Protein AF-A0ABD2IBE2-F1 (afdb_monomer_lite)

Structure (mmCIF, N/CA/C/O backbone):
data_AF-A0ABD2IBE2-F1
#
_entry.id   AF-A0ABD2IBE2-F1
#
loop_
_atom_site.group_PDB
_atom_site.id
_atom_site.type_symbol
_atom_site.label_atom_id
_atom_site.label_alt_id
_atom_site.label_comp_id
_atom_site.label_asym_id
_atom_site.label_entity_id
_atom_site.label_seq_id
_atom_site.pdbx_PDB_ins_code
_atom_site.Cartn_x
_atom_site.Cartn_y
_atom_site.Cartn_z
_atom_site.occupancy
_atom_site.B_iso_or_equiv
_atom_site.auth_seq_id
_atom_site.auth_comp_id
_atom_site.auth_asym_id
_atom_site.auth_atom_id
_atom_site.pdbx_PDB_model_num
ATOM 1 N N . MET A 1 1 ? -4.404 -13.505 -17.327 1.00 29.12 1 MET A N 1
ATOM 2 C CA . MET A 1 1 ? -3.679 -14.630 -17.974 1.00 29.12 1 MET A CA 1
ATOM 3 C C . MET A 1 1 ? -2.330 -14.881 -17.303 1.00 29.12 1 MET A C 1
ATOM 5 O O . MET A 1 1 ? -2.008 -16.035 -17.076 1.00 29.12 1 MET A O 1
ATOM 9 N N . ILE A 1 2 ? -1.602 -13.828 -16.904 1.00 26.55 2 ILE A N 1
ATOM 10 C CA . ILE A 1 2 ? -0.361 -13.913 -16.108 1.00 26.55 2 ILE A CA 1
ATOM 11 C C . ILE A 1 2 ? -0.651 -14.375 -14.669 1.00 26.55 2 ILE A C 1
ATOM 13 O O . ILE A 1 2 ? -0.068 -15.357 -14.238 1.00 26.55 2 ILE A O 1
ATOM 17 N N . SER A 1 3 ? -1.658 -13.806 -13.992 1.00 28.42 3 SER A N 1
ATOM 18 C CA . SER A 1 3 ? -2.123 -14.290 -12.674 1.00 28.42 3 SER A CA 1
ATOM 19 C C . SER A 1 3 ? -2.595 -15.763 -12.660 1.00 28.42 3 SER A C 1
ATOM 21 O O . SER A 1 3 ? -2.318 -16.475 -11.702 1.00 28.42 3 SER A O 1
ATOM 23 N N . LYS A 1 4 ? -3.219 -16.263 -13.743 1.00 32.09 4 LYS A N 1
ATOM 24 C CA . LYS A 1 4 ? -3.576 -17.695 -13.879 1.00 32.09 4 LYS A CA 1
ATOM 25 C C . LYS A 1 4 ? -2.348 -18.584 -14.112 1.00 32.09 4 LYS A C 1
ATOM 27 O O . LYS A 1 4 ? -2.236 -19.616 -13.467 1.00 32.09 4 LYS A O 1
ATOM 32 N N . LYS A 1 5 ? -1.406 -18.147 -14.961 1.00 30.06 5 LYS A N 1
ATOM 33 C CA . LYS A 1 5 ? -0.120 -18.840 -15.155 1.00 30.06 5 LYS A CA 1
ATOM 34 C C . LYS A 1 5 ? 0.734 -18.860 -13.884 1.00 30.06 5 LYS A C 1
ATOM 36 O O . LYS A 1 5 ? 1.439 -19.830 -13.663 1.00 30.06 5 LYS A O 1
ATOM 41 N N . TRP A 1 6 ? 0.650 -17.829 -13.043 1.00 30.38 6 TRP A N 1
ATOM 42 C CA . TRP A 1 6 ? 1.305 -17.789 -11.733 1.00 30.38 6 TRP A CA 1
ATOM 43 C C . TRP A 1 6 ? 0.697 -18.797 -10.750 1.00 30.38 6 TRP A C 1
ATOM 45 O O . TRP A 1 6 ? 1.442 -19.482 -10.060 1.00 30.38 6 TRP A O 1
ATOM 55 N N . SER A 1 7 ? -0.632 -18.952 -10.719 1.00 32.06 7 SER A N 1
ATOM 56 C CA . SER A 1 7 ? -1.276 -19.993 -9.903 1.00 32.06 7 SER A CA 1
ATOM 57 C C . SER A 1 7 ? -0.909 -21.412 -10.356 1.00 32.06 7 SER A C 1
ATOM 59 O O . SER A 1 7 ? -0.647 -22.256 -9.510 1.00 32.06 7 SER A O 1
ATOM 61 N N . GLU A 1 8 ? -0.814 -21.658 -11.666 1.00 30.45 8 GLU A N 1
ATOM 62 C CA . GLU A 1 8 ? -0.417 -22.965 -12.221 1.00 30.45 8 GLU A CA 1
ATOM 63 C C . GLU A 1 8 ? 1.084 -23.267 -12.031 1.00 30.45 8 GLU A C 1
ATOM 65 O O . GLU A 1 8 ? 1.459 -24.419 -11.824 1.00 30.45 8 GLU A O 1
ATOM 70 N N . LYS A 1 9 ? 1.958 -22.248 -12.051 1.00 30.12 9 LYS A N 1
ATOM 71 C CA . LYS A 1 9 ? 3.412 -22.419 -11.857 1.00 30.12 9 LYS A CA 1
ATOM 72 C C . LYS A 1 9 ? 3.768 -22.750 -10.399 1.00 30.12 9 LYS A C 1
ATOM 74 O O . LYS A 1 9 ? 4.584 -23.642 -10.172 1.00 30.12 9 LYS A O 1
ATOM 79 N N . VAL A 1 10 ? 3.073 -22.136 -9.431 1.00 32.53 10 VAL A N 1
ATOM 80 C CA . VAL A 1 10 ? 3.183 -22.469 -7.994 1.00 32.53 10 VAL A CA 1
ATOM 81 C C . VAL A 1 10 ? 2.773 -23.926 -7.725 1.00 32.53 10 VAL A C 1
ATOM 83 O O . VAL A 1 10 ? 3.437 -24.613 -6.957 1.00 32.53 10 VAL A O 1
ATOM 86 N N . GLU A 1 11 ? 1.751 -24.446 -8.418 1.00 34.31 11 GLU A N 1
ATOM 87 C CA . GLU A 1 11 ? 1.337 -25.856 -8.299 1.00 34.31 11 GLU A CA 1
ATOM 88 C C . GLU A 1 11 ? 2.388 -26.854 -8.827 1.00 34.31 11 GLU A C 1
ATOM 90 O O . GLU A 1 11 ? 2.456 -27.991 -8.346 1.00 34.31 11 GLU A O 1
ATOM 95 N N . THR A 1 12 ? 3.210 -26.455 -9.805 1.00 31.12 12 THR A N 1
ATOM 96 C CA . THR A 1 12 ? 4.264 -27.310 -10.383 1.00 31.12 12 THR A CA 1
ATOM 97 C C . THR A 1 12 ? 5.599 -27.246 -9.640 1.00 31.12 12 THR A C 1
ATOM 99 O O . THR A 1 12 ? 6.308 -28.253 -9.599 1.00 31.12 12 THR A O 1
ATOM 102 N N . GLU A 1 13 ? 5.935 -26.110 -9.023 1.00 33.12 13 GLU A N 1
ATOM 103 C CA . GLU A 1 13 ? 7.172 -25.939 -8.241 1.00 33.12 13 GLU A CA 1
ATOM 104 C C . GLU A 1 13 ? 7.066 -26.590 -6.847 1.00 33.12 13 GLU A C 1
ATOM 106 O O . GLU A 1 13 ? 8.024 -27.229 -6.405 1.00 33.12 13 GLU A O 1
ATOM 111 N N . ASP A 1 14 ? 5.872 -26.608 -6.232 1.00 32.84 14 ASP A N 1
ATOM 112 C CA . ASP A 1 14 ? 5.613 -27.294 -4.948 1.00 32.84 14 ASP A CA 1
ATOM 113 C C . ASP A 1 14 ? 5.817 -28.826 -5.006 1.00 32.84 14 ASP A C 1
ATOM 115 O O . ASP A 1 14 ? 5.960 -29.476 -3.968 1.00 32.84 14 ASP A O 1
ATOM 119 N N . ARG A 1 15 ? 5.852 -29.434 -6.204 1.00 32.00 15 ARG A N 1
ATOM 120 C CA . ARG A 1 15 ? 6.125 -30.877 -6.369 1.00 32.00 15 ARG A CA 1
ATOM 121 C C . ARG A 1 15 ? 7.595 -31.221 -6.607 1.00 32.00 15 ARG A C 1
ATOM 123 O O . ARG A 1 15 ? 7.952 -32.379 -6.403 1.00 32.00 15 ARG A O 1
ATOM 130 N N . ASN A 1 16 ? 8.435 -30.267 -7.017 1.00 29.06 16 ASN A N 1
ATOM 131 C CA . ASN A 1 16 ? 9.790 -30.558 -7.505 1.00 29.06 16 ASN A CA 1
ATOM 132 C C . ASN A 1 16 ? 10.933 -29.943 -6.676 1.00 29.06 16 ASN A C 1
ATOM 134 O O . ASN A 1 16 ? 12.074 -30.372 -6.841 1.00 29.06 16 ASN A O 1
ATOM 138 N N . GLU A 1 17 ? 10.675 -29.028 -5.738 1.00 31.94 17 GLU A N 1
ATOM 139 C CA . GLU A 1 17 ? 11.729 -28.423 -4.905 1.00 31.94 17 GLU A CA 1
ATOM 140 C C . GLU A 1 17 ? 11.756 -28.960 -3.461 1.00 31.94 17 GLU A C 1
ATOM 142 O O . GLU A 1 17 ? 11.566 -28.238 -2.488 1.00 31.94 17 GLU A O 1
ATOM 147 N N . ILE A 1 18 ? 12.064 -30.254 -3.301 1.00 30.72 18 ILE A N 1
ATOM 148 C CA . ILE A 1 18 ? 12.585 -30.800 -2.026 1.00 30.72 18 ILE A CA 1
ATOM 149 C C . ILE A 1 18 ? 14.128 -30.807 -2.000 1.00 30.72 18 ILE A C 1
ATOM 151 O O . ILE A 1 18 ? 14.741 -31.037 -0.960 1.00 30.72 18 ILE A O 1
ATOM 155 N N . THR A 1 19 ? 14.807 -30.454 -3.093 1.00 31.28 19 THR A N 1
ATOM 156 C CA . THR A 1 19 ? 16.277 -30.485 -3.143 1.00 31.28 19 THR A CA 1
ATOM 157 C C . THR A 1 19 ? 16.866 -29.371 -4.002 1.00 31.28 19 THR A C 1
ATOM 159 O O . THR A 1 19 ? 17.292 -29.631 -5.120 1.00 31.28 19 THR A O 1
ATOM 162 N N . GLN A 1 20 ? 16.961 -28.150 -3.464 1.00 25.62 20 GLN A N 1
ATOM 163 C CA . GLN A 1 20 ? 18.112 -27.258 -3.691 1.00 25.62 20 GLN A CA 1
ATOM 164 C C . GLN A 1 20 ? 18.073 -26.053 -2.741 1.00 25.62 20 GLN A C 1
ATOM 166 O O . GLN A 1 20 ? 17.256 -25.147 -2.851 1.00 25.62 20 GLN A O 1
ATOM 171 N N . GLY A 1 21 ? 18.971 -26.074 -1.755 1.00 26.72 21 GLY A N 1
ATOM 172 C CA . GLY A 1 21 ? 19.135 -25.011 -0.772 1.00 26.72 21 GLY A CA 1
ATOM 173 C C . GLY A 1 21 ? 20.106 -23.905 -1.200 1.00 26.72 21 GLY A C 1
ATOM 174 O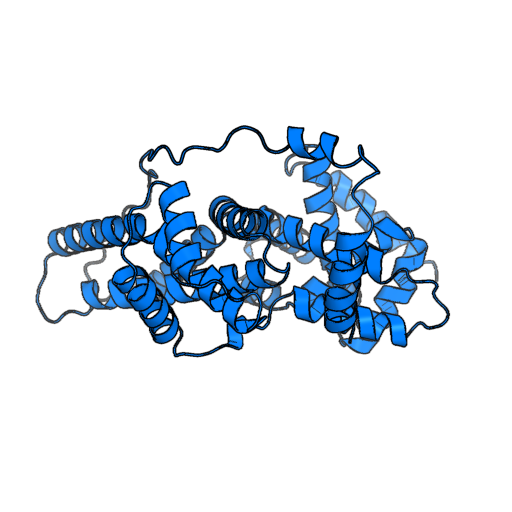 O . GLY A 1 21 ? 20.901 -24.060 -2.123 1.00 26.72 21 GLY A O 1
ATOM 175 N N . ASN A 1 22 ? 20.094 -22.843 -0.386 1.00 28.27 22 ASN A N 1
ATOM 176 C CA . ASN A 1 22 ? 21.162 -21.848 -0.181 1.00 28.27 22 ASN A CA 1
ATOM 177 C C . ASN A 1 22 ? 21.252 -20.612 -1.105 1.00 28.27 22 ASN A C 1
ATOM 179 O O . ASN A 1 22 ? 22.354 -20.209 -1.462 1.00 28.27 22 ASN A O 1
ATOM 183 N N . ARG A 1 23 ? 20.142 -19.901 -1.365 1.00 25.80 23 ARG A N 1
ATOM 184 C CA . ARG A 1 23 ? 20.205 -18.454 -1.714 1.00 25.80 23 ARG A CA 1
ATOM 185 C C . ARG A 1 23 ? 19.355 -17.505 -0.851 1.00 25.80 23 ARG A C 1
ATOM 187 O O . ARG A 1 23 ? 19.572 -16.304 -0.893 1.00 25.80 23 ARG A O 1
ATOM 194 N N . CYS A 1 24 ? 18.470 -18.013 0.013 1.00 25.61 24 CYS A N 1
ATOM 195 C CA . CYS A 1 24 ? 17.640 -17.182 0.909 1.00 25.61 24 CYS A CA 1
ATOM 196 C C . CYS A 1 24 ? 18.227 -16.926 2.311 1.00 25.61 24 CYS A C 1
ATOM 198 O O . CYS A 1 24 ? 17.549 -16.338 3.153 1.00 25.61 24 CYS A O 1
ATOM 200 N N . LYS A 1 25 ? 19.457 -17.371 2.603 1.00 25.06 25 LYS A N 1
ATOM 201 C CA . LYS A 1 25 ? 20.030 -17.242 3.956 1.00 25.06 25 LYS A CA 1
ATOM 202 C C . LYS A 1 25 ? 20.549 -15.835 4.275 1.00 25.06 25 LYS A C 1
ATOM 204 O O . LYS A 1 25 ? 20.520 -15.457 5.440 1.00 25.06 25 LYS A O 1
ATOM 209 N N . ASP A 1 26 ? 20.879 -15.029 3.269 1.00 25.06 26 ASP A N 1
ATOM 210 C CA . ASP A 1 26 ? 21.445 -13.690 3.497 1.00 25.06 26 ASP A CA 1
ATOM 211 C C . ASP A 1 26 ? 20.382 -12.614 3.795 1.00 25.06 26 ASP A C 1
ATOM 213 O O . ASP A 1 26 ? 20.683 -11.597 4.412 1.00 25.06 26 ASP A O 1
ATOM 217 N N . ILE A 1 27 ? 19.106 -12.859 3.467 1.00 31.48 27 ILE A N 1
ATOM 218 C CA . ILE A 1 27 ? 17.993 -11.939 3.789 1.00 31.48 27 ILE A CA 1
ATOM 219 C C . ILE A 1 27 ? 17.489 -12.144 5.230 1.00 31.48 27 ILE A C 1
ATOM 221 O O . ILE A 1 27 ? 16.971 -11.217 5.852 1.00 31.48 27 ILE A O 1
ATOM 225 N N . PHE A 1 28 ? 17.692 -13.334 5.808 1.00 26.89 28 PHE A N 1
ATOM 226 C CA . PHE A 1 28 ? 17.289 -13.640 7.187 1.00 26.89 28 PHE A CA 1
ATOM 227 C C . PHE A 1 28 ? 18.058 -12.823 8.239 1.00 26.89 28 PHE A C 1
ATOM 229 O O . PHE A 1 28 ? 17.559 -12.649 9.348 1.00 26.89 28 PHE A O 1
ATOM 236 N N . LEU A 1 29 ? 19.231 -12.282 7.890 1.00 29.44 29 LEU A N 1
ATOM 237 C CA . LEU A 1 29 ? 20.042 -11.440 8.775 1.00 29.44 29 LEU A CA 1
ATOM 238 C C . LEU A 1 29 ? 19.624 -9.954 8.768 1.00 29.44 29 LEU A C 1
ATOM 240 O O . LEU A 1 29 ? 20.043 -9.211 9.651 1.00 29.44 29 LEU A O 1
ATOM 244 N N . LEU A 1 30 ? 18.764 -9.520 7.831 1.00 31.16 30 LEU A N 1
ATOM 245 C CA . LEU A 1 30 ? 18.242 -8.142 7.759 1.00 31.16 30 LEU A CA 1
ATOM 246 C C . LEU A 1 30 ? 16.984 -7.913 8.613 1.00 31.16 30 LEU A C 1
ATOM 248 O O . LEU A 1 30 ? 16.632 -6.771 8.907 1.00 31.16 30 LEU A O 1
ATOM 252 N N . PHE A 1 31 ? 16.316 -8.984 9.042 1.00 31.28 31 PHE A N 1
ATOM 253 C CA . PHE A 1 31 ? 15.136 -8.921 9.901 1.00 31.28 31 PHE A CA 1
ATOM 254 C C . PHE A 1 31 ? 15.495 -9.433 11.290 1.00 31.28 31 PHE A C 1
ATOM 256 O O . PHE A 1 31 ? 15.155 -10.552 11.676 1.00 31.28 31 PHE A O 1
ATOM 263 N N . GLY A 1 32 ? 16.216 -8.585 12.027 1.00 25.27 32 GLY A N 1
ATOM 264 C CA . GLY A 1 32 ? 16.442 -8.762 13.455 1.00 25.27 32 GLY A CA 1
ATOM 265 C C . GLY A 1 32 ? 15.138 -9.018 14.219 1.00 25.27 32 GLY A C 1
ATOM 266 O O . GLY A 1 32 ? 14.035 -8.761 13.729 1.00 25.27 32 GLY A O 1
ATOM 267 N N . SER A 1 33 ? 15.300 -9.567 15.421 1.00 27.16 33 SER A N 1
ATOM 268 C CA . SER A 1 33 ? 14.281 -9.863 16.431 1.00 27.16 33 SER A CA 1
ATOM 269 C C . SER A 1 33 ? 13.051 -8.955 16.340 1.00 27.16 33 SER A C 1
ATOM 271 O O . SER A 1 33 ? 13.201 -7.737 16.242 1.00 27.16 33 SER A O 1
ATOM 273 N N . LEU A 1 34 ? 11.845 -9.547 16.414 1.00 29.50 34 LEU A N 1
ATOM 274 C CA . LEU A 1 34 ? 10.586 -8.796 16.507 1.00 29.50 34 LEU A CA 1
ATOM 275 C C . LEU A 1 34 ? 10.772 -7.598 17.453 1.00 29.50 34 LEU A C 1
ATOM 277 O O . LEU A 1 34 ? 11.127 -7.825 18.613 1.00 29.50 34 LEU A O 1
ATOM 281 N N . PRO A 1 35 ? 10.450 -6.360 17.040 1.00 26.38 35 PRO A N 1
ATOM 282 C CA . PRO A 1 35 ? 10.081 -5.372 18.024 1.00 26.38 35 PRO A CA 1
ATOM 283 C C . PRO A 1 35 ? 8.808 -5.920 18.663 1.00 26.38 35 PRO A C 1
ATOM 285 O O . PRO A 1 35 ? 7.752 -6.001 18.028 1.00 26.38 35 PRO A O 1
ATOM 288 N N . SER A 1 36 ? 8.904 -6.336 19.920 1.00 26.56 36 SER A N 1
ATOM 289 C CA . SER A 1 36 ? 7.755 -6.230 20.802 1.00 26.56 36 SER A CA 1
ATOM 290 C C . SER A 1 36 ? 7.209 -4.815 20.620 1.00 26.56 36 SER A C 1
ATOM 292 O O . SER A 1 36 ? 7.976 -3.858 20.735 1.00 26.56 36 SER A O 1
ATOM 294 N N . MET A 1 37 ? 5.912 -4.652 20.348 1.00 29.55 37 MET A N 1
ATOM 295 C CA . MET A 1 37 ? 5.257 -3.400 20.724 1.00 29.55 37 MET A CA 1
ATOM 296 C C . MET A 1 37 ? 5.296 -3.341 22.255 1.00 29.55 37 MET A C 1
ATOM 298 O O . MET A 1 37 ? 4.317 -3.649 22.928 1.00 29.55 37 MET A O 1
ATOM 302 N N . THR A 1 38 ? 6.457 -3.008 22.820 1.00 25.72 38 THR A N 1
ATOM 303 C CA . THR A 1 38 ? 6.517 -2.343 24.108 1.00 25.72 38 THR A CA 1
ATOM 304 C C . THR A 1 38 ? 5.763 -1.050 23.892 1.00 25.72 38 THR A C 1
ATOM 306 O O . THR A 1 38 ? 6.166 -0.188 23.112 1.00 25.72 38 THR A O 1
ATOM 309 N N . THR A 1 39 ? 4.587 -1.002 24.500 1.00 33.12 39 THR A N 1
ATOM 310 C CA . THR A 1 39 ? 3.738 0.168 24.630 1.00 33.12 39 THR A CA 1
ATOM 311 C C . THR A 1 39 ? 4.487 1.212 25.450 1.00 33.12 39 THR A C 1
ATOM 313 O O . THR A 1 39 ? 4.201 1.399 26.629 1.00 33.12 39 THR A O 1
ATOM 316 N N . GLU A 1 40 ? 5.486 1.860 24.862 1.00 23.30 40 GLU A N 1
ATOM 317 C CA . GLU A 1 40 ? 5.812 3.206 25.302 1.00 23.30 40 GLU A CA 1
ATOM 318 C C . GLU A 1 40 ? 4.665 4.106 24.837 1.00 23.30 40 GLU A C 1
ATOM 320 O O . GLU A 1 40 ? 4.205 3.958 23.696 1.00 23.30 40 GLU A O 1
ATOM 325 N N . PRO A 1 41 ? 4.136 4.977 25.713 1.00 27.33 41 PRO A N 1
ATOM 326 C CA . PRO A 1 41 ? 3.155 5.954 25.291 1.00 27.33 41 PRO A CA 1
ATOM 327 C C . PRO A 1 41 ? 3.786 6.743 24.146 1.00 27.33 41 PRO A C 1
ATOM 329 O O . PRO A 1 41 ? 4.859 7.327 24.291 1.00 27.33 41 PRO A O 1
ATOM 332 N N . LEU A 1 42 ? 3.139 6.701 22.982 1.00 30.80 42 LEU A N 1
ATOM 333 C CA . LEU A 1 42 ? 3.386 7.664 21.923 1.00 30.80 42 LEU A CA 1
ATOM 334 C C . LEU A 1 42 ? 3.172 9.036 22.564 1.00 30.80 42 LEU A C 1
ATOM 336 O O . LEU A 1 42 ? 2.030 9.429 22.780 1.00 30.80 42 LEU A O 1
ATOM 340 N N . ASN A 1 43 ? 4.260 9.717 22.932 1.00 25.00 43 ASN A N 1
ATOM 341 C CA . ASN A 1 43 ? 4.222 11.112 23.352 1.00 25.00 43 ASN A CA 1
ATOM 342 C C . ASN A 1 43 ? 3.832 11.941 22.125 1.00 25.00 43 ASN A C 1
ATOM 344 O O . ASN A 1 43 ? 4.674 12.483 21.410 1.00 25.00 43 ASN A O 1
ATOM 348 N N . LEU A 1 44 ? 2.528 11.975 21.868 1.00 31.39 44 LEU A N 1
ATOM 349 C CA . LEU A 1 44 ? 1.849 13.014 21.122 1.00 31.39 44 LEU A CA 1
ATOM 350 C C . LEU A 1 44 ? 2.080 14.306 21.898 1.00 31.39 44 LEU A C 1
ATOM 352 O O . LEU A 1 44 ? 1.345 14.605 22.829 1.00 31.39 44 LEU A O 1
ATOM 356 N N . ASN A 1 45 ? 3.100 15.079 21.535 1.00 29.30 45 ASN A N 1
ATOM 357 C CA . ASN A 1 45 ? 3.123 16.488 21.917 1.00 29.30 45 ASN A CA 1
ATOM 358 C C . ASN A 1 45 ? 2.324 17.281 20.876 1.00 29.30 45 ASN A C 1
ATOM 360 O O . ASN A 1 45 ? 2.859 18.120 20.155 1.00 29.30 45 ASN A O 1
ATOM 364 N N . ILE A 1 46 ? 1.057 16.903 20.724 1.00 40.47 46 ILE A N 1
ATOM 365 C CA . ILE A 1 46 ? 0.054 17.639 19.961 1.00 40.47 46 ILE A CA 1
ATOM 366 C C . ILE A 1 46 ? -1.142 17.735 20.897 1.00 40.47 46 ILE A C 1
ATOM 368 O O . ILE A 1 46 ? -2.125 17.006 20.761 1.00 40.47 46 ILE A O 1
ATOM 372 N N . ASP A 1 47 ? -1.008 18.598 21.902 1.00 34.59 47 ASP A N 1
ATOM 373 C CA . ASP A 1 47 ? -2.166 19.054 22.653 1.00 34.59 47 ASP A CA 1
ATOM 374 C C . ASP A 1 47 ? -3.134 19.670 21.635 1.00 34.59 47 ASP A C 1
ATOM 376 O O . ASP A 1 47 ? -2.730 20.535 20.846 1.00 34.59 47 ASP A O 1
ATOM 380 N N . PRO A 1 48 ? -4.392 19.210 21.569 1.00 39.94 48 PRO A N 1
ATOM 381 C CA . PRO A 1 48 ? -5.360 19.864 20.715 1.00 39.94 48 PRO A CA 1
ATOM 382 C C . PRO A 1 48 ? -5.481 21.314 21.195 1.00 39.94 48 PRO A C 1
ATOM 384 O O . PRO A 1 48 ? -5.639 21.587 22.382 1.00 39.94 48 PRO A O 1
ATOM 387 N N . TYR A 1 49 ? -5.331 22.266 20.280 1.00 40.00 49 TYR A N 1
ATOM 388 C CA . TYR A 1 49 ? -5.370 23.679 20.633 1.00 40.00 49 TYR A CA 1
ATOM 389 C C . TYR A 1 49 ? -6.834 24.099 20.832 1.00 40.00 49 TYR A C 1
ATOM 391 O O . TYR A 1 49 ? -7.545 24.386 19.869 1.00 40.00 49 TYR A O 1
ATOM 399 N N . PHE A 1 50 ? -7.305 24.068 22.081 1.00 43.44 50 PHE A N 1
ATOM 400 C CA . PHE A 1 50 ? -8.705 24.316 22.464 1.00 43.44 50 PHE A CA 1
ATOM 401 C C . PHE A 1 50 ? -9.042 25.793 22.746 1.00 43.44 50 PHE A C 1
ATOM 403 O O . PHE A 1 50 ? -10.149 26.098 23.182 1.00 43.44 50 PHE A O 1
ATOM 410 N N . ASP A 1 51 ? -8.118 26.727 22.510 1.00 41.25 51 ASP A N 1
ATOM 411 C CA . ASP A 1 51 ? -8.236 28.124 22.970 1.00 41.25 51 ASP A CA 1
ATOM 412 C C . ASP A 1 51 ? -9.091 29.039 22.061 1.00 41.25 51 ASP A C 1
ATOM 414 O O . ASP A 1 51 ? -8.980 30.263 22.097 1.00 41.25 51 ASP A O 1
ATOM 418 N N . VAL A 1 52 ? -9.957 28.475 21.213 1.00 40.56 52 VAL A N 1
ATOM 419 C CA . VAL A 1 52 ? -10.810 29.262 20.306 1.00 40.56 52 VAL A CA 1
ATOM 420 C C . VAL A 1 52 ? -12.220 29.358 20.890 1.00 40.56 52 VAL A C 1
ATOM 422 O O . VAL A 1 52 ? -12.976 28.390 20.904 1.00 40.56 52 VAL A O 1
ATOM 425 N N . GLN A 1 53 ? -12.564 30.545 21.403 1.00 38.50 53 GLN A N 1
ATOM 426 C CA . GLN A 1 53 ? -13.839 30.841 22.081 1.00 38.50 53 GLN A CA 1
ATOM 427 C C . GLN A 1 53 ? -15.063 30.888 21.154 1.00 38.50 53 GLN A C 1
ATOM 429 O O . GLN A 1 53 ? -16.200 30.925 21.633 1.00 38.50 53 GLN A O 1
ATOM 434 N N . ASP A 1 54 ? -14.858 30.833 19.844 1.00 36.78 54 ASP A N 1
ATOM 435 C CA . ASP A 1 54 ? -15.945 30.723 18.887 1.00 36.78 54 ASP A CA 1
ATOM 436 C C . ASP A 1 54 ? -16.268 29.240 18.730 1.00 36.78 54 ASP A C 1
ATOM 438 O O . ASP A 1 54 ? -15.455 28.469 18.234 1.00 36.78 54 ASP A O 1
ATOM 442 N N . GLY A 1 55 ? -17.445 28.817 19.197 1.00 38.62 55 GLY A N 1
ATOM 443 C CA . GLY A 1 55 ? -17.911 27.423 19.236 1.00 38.62 55 GLY A CA 1
ATOM 444 C C . GLY A 1 55 ? -18.069 26.710 17.881 1.00 38.62 55 GLY A C 1
ATOM 445 O O . GLY A 1 55 ? -18.930 25.841 17.749 1.00 38.62 55 GLY A O 1
ATOM 446 N N . GLN A 1 56 ? -17.264 27.060 16.883 1.00 36.09 56 GLN A N 1
ATOM 447 C CA . GLN A 1 56 ? -17.021 26.325 15.656 1.00 36.09 56 GLN A CA 1
ATOM 448 C C . GLN A 1 56 ? -15.509 26.147 15.488 1.00 36.09 56 GLN A C 1
ATOM 450 O O . GLN A 1 56 ? -14.789 27.093 15.178 1.00 36.09 56 GLN A O 1
ATOM 455 N N . LEU A 1 57 ? -15.027 24.911 15.647 1.00 40.25 57 LEU A N 1
ATOM 456 C CA . LEU A 1 57 ? -13.720 24.551 15.109 1.00 40.25 57 LEU A CA 1
ATOM 457 C C . LEU A 1 57 ? -13.808 24.662 13.579 1.00 40.25 57 LEU A C 1
ATOM 459 O O . LEU A 1 57 ? -14.687 24.051 12.968 1.00 40.25 57 LEU A O 1
ATOM 463 N N . HIS A 1 58 ? -12.927 25.464 12.980 1.00 44.34 58 HIS A N 1
ATOM 464 C CA . HIS A 1 58 ? -12.849 25.667 11.533 1.00 44.34 58 HIS A CA 1
ATOM 465 C C . HIS A 1 58 ? -12.737 24.304 10.822 1.00 44.34 58 HIS A C 1
ATOM 467 O O . HIS A 1 58 ? -11.992 23.440 11.286 1.00 44.34 58 HIS A O 1
ATOM 473 N N . GLY A 1 59 ? -13.456 24.088 9.711 1.00 41.91 59 GLY A N 1
ATOM 474 C CA . GLY A 1 59 ? -13.425 22.817 8.958 1.00 41.91 59 GLY A CA 1
ATOM 475 C C . GLY A 1 59 ? -12.009 22.366 8.567 1.00 41.91 59 GLY A C 1
ATOM 476 O O . GLY A 1 59 ? -11.742 21.170 8.435 1.00 41.91 59 GLY A O 1
ATOM 477 N N . ASP A 1 60 ? -11.084 23.321 8.503 1.00 46.62 60 ASP A N 1
ATOM 478 C CA . ASP A 1 60 ? -9.663 23.104 8.247 1.00 46.62 60 ASP A CA 1
ATOM 479 C C . ASP A 1 60 ? -8.972 22.293 9.350 1.00 46.62 60 ASP A C 1
ATOM 481 O O . ASP A 1 60 ? -8.106 21.492 9.037 1.00 46.62 60 ASP A O 1
ATOM 485 N N . LEU A 1 61 ? -9.406 22.366 10.615 1.00 44.69 61 LEU A N 1
ATOM 486 C CA . LEU A 1 61 ? -8.806 21.581 11.706 1.00 44.69 61 LEU A CA 1
ATOM 487 C C . LEU A 1 61 ? -9.127 20.086 11.602 1.00 44.69 61 LEU A C 1
ATOM 489 O O . LEU A 1 61 ? -8.291 19.255 11.949 1.00 44.69 61 LEU A O 1
ATOM 493 N N . VAL A 1 62 ? -10.316 19.727 11.106 1.00 41.56 62 VAL A N 1
ATOM 494 C CA . VAL A 1 62 ? -10.696 18.325 10.851 1.00 41.56 62 VAL A CA 1
ATOM 495 C C . VAL A 1 62 ? -9.958 17.796 9.631 1.00 41.56 62 VAL A C 1
ATOM 497 O O . VAL A 1 62 ? -9.448 16.677 9.664 1.00 41.56 62 VAL A O 1
ATOM 500 N N . SER A 1 63 ? -9.863 18.611 8.579 1.00 48.41 63 SER A N 1
ATOM 501 C CA . SER A 1 63 ? -9.057 18.301 7.400 1.00 48.41 63 SER A CA 1
ATOM 502 C C . SER A 1 63 ? -7.593 18.077 7.788 1.00 48.41 63 SER A C 1
ATOM 504 O O . SER A 1 63 ? -7.037 17.021 7.491 1.00 48.41 63 SER A O 1
ATOM 506 N N . ASP A 1 64 ? -7.002 18.994 8.555 1.00 46.97 64 ASP A N 1
ATOM 507 C CA . ASP A 1 64 ? -5.624 18.920 9.032 1.00 46.97 64 ASP A CA 1
ATOM 508 C C . ASP A 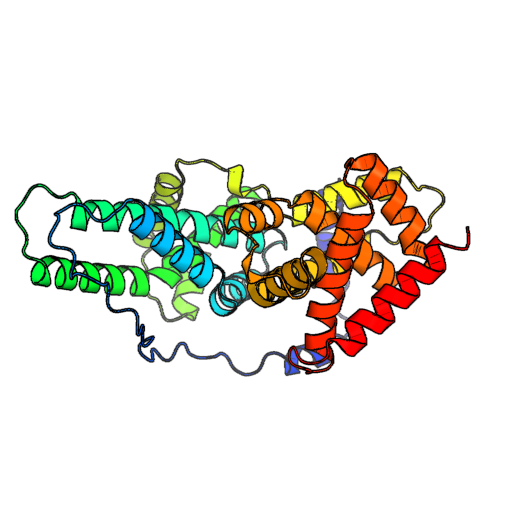1 64 ? -5.403 17.694 9.919 1.00 46.97 64 ASP A C 1
ATOM 510 O O . ASP A 1 64 ? -4.442 16.953 9.708 1.00 46.97 64 ASP A O 1
ATOM 514 N N . TRP A 1 65 ? -6.327 17.379 10.828 1.00 49.56 65 TRP A N 1
ATOM 515 C CA . TRP A 1 65 ? -6.252 16.166 11.647 1.00 49.56 65 TRP A CA 1
ATOM 516 C C . TRP A 1 65 ? -6.380 14.874 10.843 1.00 49.56 65 TRP A C 1
ATOM 518 O O . TRP A 1 65 ? -5.588 13.951 11.036 1.00 49.56 65 TRP A O 1
ATOM 528 N N . LEU A 1 66 ? -7.338 14.781 9.918 1.00 47.50 66 LEU A N 1
ATOM 529 C CA . LEU A 1 66 ? -7.468 13.628 9.021 1.00 47.50 66 LEU A CA 1
ATOM 530 C C . LEU A 1 66 ? -6.208 13.445 8.186 1.00 47.50 66 LEU A C 1
ATOM 532 O O . LEU A 1 66 ? -5.783 12.322 7.925 1.00 47.50 66 LEU A O 1
ATOM 536 N N . SER A 1 67 ? -5.582 14.550 7.810 1.00 49.56 67 SER A N 1
ATOM 537 C CA . SER A 1 67 ? -4.345 14.569 7.058 1.00 49.56 67 SER A CA 1
ATOM 538 C C . SER A 1 67 ? -3.136 14.096 7.886 1.00 49.56 67 SER A C 1
ATOM 540 O O . SER A 1 67 ? -2.270 13.394 7.353 1.00 49.56 67 SER A O 1
ATOM 542 N N . VAL A 1 68 ? -3.083 14.429 9.181 1.00 52.16 68 VAL A N 1
ATOM 543 C CA . VAL A 1 68 ? -2.085 13.925 10.140 1.00 52.16 68 VAL A CA 1
ATOM 544 C C . VAL A 1 68 ? -2.307 12.437 10.376 1.00 52.16 68 VAL A C 1
ATOM 546 O O . VAL A 1 68 ? -1.376 11.655 10.241 1.00 52.16 68 VAL A O 1
ATOM 549 N N . LEU A 1 69 ? -3.549 12.012 10.597 1.00 49.66 69 LEU A N 1
ATOM 550 C CA . LEU A 1 69 ? -3.898 10.603 10.770 1.00 49.66 69 LEU A CA 1
ATOM 551 C C . LEU A 1 69 ? -3.628 9.774 9.510 1.00 49.66 69 LEU A C 1
ATOM 553 O O . LEU A 1 69 ? -3.197 8.630 9.612 1.00 49.66 69 LEU A O 1
ATOM 557 N N . LEU A 1 70 ? -3.862 10.315 8.313 1.00 52.09 70 LEU A N 1
ATOM 558 C CA . LEU A 1 70 ? -3.486 9.671 7.050 1.00 52.09 70 LEU A CA 1
ATOM 559 C C . LEU A 1 70 ? -1.974 9.488 6.953 1.00 52.09 70 LEU A C 1
ATOM 561 O O . LEU A 1 70 ? -1.526 8.408 6.580 1.00 52.09 70 LEU A O 1
ATOM 565 N N . SER A 1 71 ? -1.207 10.520 7.305 1.00 53.25 71 SER A N 1
ATOM 566 C CA . SER A 1 71 ? 0.255 10.463 7.374 1.00 53.25 71 SER A CA 1
ATOM 567 C C . SER A 1 71 ? 0.725 9.410 8.387 1.00 53.25 71 SER A C 1
ATOM 569 O O . SER A 1 71 ? 1.506 8.522 8.056 1.00 53.25 71 SER A O 1
ATOM 571 N N . GLU A 1 72 ? 0.161 9.402 9.594 1.00 54.12 72 GLU A N 1
ATOM 572 C CA . GLU A 1 72 ? 0.511 8.446 10.648 1.00 54.12 72 GLU A CA 1
ATOM 573 C C . GLU A 1 72 ? 0.090 7.006 10.326 1.00 54.12 72 GLU A C 1
ATOM 575 O O . GLU A 1 72 ? 0.830 6.062 10.603 1.00 54.12 72 GLU A O 1
ATOM 580 N N . ASN A 1 73 ? -1.062 6.797 9.690 1.00 53.97 73 ASN A N 1
ATOM 581 C CA . ASN A 1 73 ? -1.469 5.467 9.228 1.00 53.97 73 ASN A CA 1
ATOM 582 C C . ASN A 1 73 ? -0.622 4.995 8.035 1.00 53.97 73 ASN A C 1
ATOM 584 O O . ASN A 1 73 ? -0.418 3.794 7.857 1.00 53.97 73 ASN A O 1
ATOM 588 N N . ARG A 1 74 ? -0.065 5.926 7.257 1.00 59.09 74 ARG A N 1
ATOM 589 C CA . ARG A 1 74 ? 0.933 5.658 6.212 1.00 59.09 74 ARG A CA 1
ATOM 590 C C . ARG A 1 74 ? 2.367 5.618 6.743 1.00 59.09 74 ARG A C 1
ATOM 592 O O . ARG A 1 74 ? 3.278 5.351 5.963 1.00 59.09 74 ARG A O 1
ATOM 599 N N . ASN A 1 75 ? 2.569 5.793 8.052 1.00 71.69 75 ASN A N 1
ATOM 600 C CA . ASN A 1 75 ? 3.878 5.678 8.679 1.00 71.69 75 ASN A CA 1
ATOM 601 C C . ASN A 1 75 ? 4.483 4.309 8.355 1.00 71.69 75 ASN A C 1
ATOM 603 O O . ASN A 1 75 ? 3.813 3.269 8.413 1.00 71.69 75 ASN A O 1
ATOM 607 N N . ARG A 1 76 ? 5.789 4.312 8.086 1.00 77.38 76 ARG A N 1
ATOM 608 C CA . ARG A 1 76 ? 6.619 3.125 7.873 1.00 77.38 76 ARG A CA 1
ATOM 609 C C . ARG A 1 76 ? 6.288 1.973 8.825 1.00 77.38 76 ARG A C 1
ATOM 611 O O . ARG A 1 76 ? 6.244 0.831 8.377 1.00 77.38 76 ARG A O 1
ATOM 618 N N . LYS A 1 77 ? 6.026 2.246 10.110 1.00 81.75 77 LYS A N 1
ATOM 619 C CA . LYS A 1 77 ? 5.679 1.207 11.102 1.00 81.75 77 LYS A CA 1
ATOM 620 C C . LYS A 1 77 ? 4.378 0.468 10.757 1.00 81.75 77 LYS A C 1
ATOM 622 O O . LYS A 1 77 ? 4.345 -0.759 10.830 1.00 81.75 77 LYS A O 1
ATOM 627 N N . THR A 1 78 ? 3.334 1.184 10.343 1.00 86.25 78 THR A N 1
ATOM 628 C CA . THR A 1 78 ? 2.031 0.605 9.976 1.00 86.25 78 THR A CA 1
ATOM 629 C C . THR A 1 78 ? 2.128 -0.191 8.678 1.00 86.25 78 THR A C 1
ATOM 631 O O . THR A 1 78 ? 1.667 -1.335 8.620 1.00 86.25 78 THR A O 1
ATOM 634 N N . VAL A 1 79 ? 2.799 0.364 7.662 1.00 90.81 79 VAL A N 1
ATOM 635 C CA . VAL A 1 79 ? 3.048 -0.338 6.391 1.00 90.81 79 VAL A CA 1
ATOM 636 C C . VAL A 1 79 ? 3.841 -1.620 6.632 1.00 90.81 79 VAL A C 1
ATOM 638 O O . VAL A 1 79 ? 3.424 -2.699 6.207 1.00 90.81 79 VAL A O 1
ATOM 641 N N . GLN A 1 80 ? 4.943 -1.527 7.381 1.00 89.19 80 GLN A N 1
ATOM 642 C CA . GLN A 1 80 ? 5.778 -2.673 7.730 1.00 89.19 80 GLN A CA 1
ATOM 643 C C . GLN A 1 80 ? 4.980 -3.738 8.485 1.00 89.19 80 GLN A C 1
ATOM 645 O O . GLN A 1 80 ? 5.125 -4.926 8.194 1.00 89.19 80 GLN A O 1
ATOM 650 N N . TYR A 1 81 ? 4.119 -3.337 9.421 1.00 89.12 81 TYR A N 1
ATOM 651 C CA . TYR A 1 81 ? 3.279 -4.260 10.176 1.00 89.12 81 TYR A CA 1
ATOM 652 C C . TYR A 1 81 ? 2.304 -5.027 9.267 1.00 89.12 81 TYR A C 1
ATOM 654 O O . TYR A 1 81 ? 2.286 -6.261 9.294 1.00 89.12 81 TYR A O 1
ATOM 662 N N . ILE A 1 82 ? 1.566 -4.329 8.396 1.00 93.44 82 ILE A N 1
ATOM 663 C CA . ILE A 1 82 ? 0.641 -4.949 7.428 1.00 93.44 82 ILE A CA 1
ATOM 664 C C . ILE A 1 82 ? 1.386 -5.900 6.489 1.00 93.44 82 ILE A C 1
ATOM 666 O O . ILE A 1 82 ? 0.962 -7.045 6.299 1.00 93.44 82 ILE A O 1
ATOM 670 N N . PHE A 1 83 ? 2.510 -5.452 5.927 1.00 93.12 83 PHE A N 1
ATOM 671 C CA . PHE A 1 83 ? 3.291 -6.233 4.966 1.00 93.12 83 PHE A CA 1
ATOM 672 C C . PHE A 1 83 ? 3.876 -7.482 5.628 1.00 93.12 83 PHE A C 1
ATOM 674 O O . PHE A 1 83 ? 3.811 -8.569 5.056 1.00 93.12 83 PHE A O 1
ATOM 681 N N . THR A 1 84 ? 4.355 -7.362 6.869 1.00 88.88 84 THR A N 1
ATOM 682 C CA . THR A 1 84 ? 4.880 -8.491 7.651 1.00 88.88 84 THR A CA 1
ATOM 683 C C . THR A 1 84 ? 3.805 -9.539 7.923 1.00 88.88 84 THR A C 1
ATOM 685 O O . THR A 1 84 ? 4.069 -10.735 7.790 1.00 88.88 84 THR A O 1
ATOM 688 N N . ILE A 1 85 ? 2.582 -9.127 8.276 1.00 90.00 85 ILE A N 1
ATOM 689 C CA . ILE A 1 85 ? 1.474 -10.071 8.481 1.00 90.00 85 ILE A CA 1
ATOM 690 C C . ILE A 1 85 ? 1.129 -10.777 7.167 1.00 90.00 85 ILE A C 1
ATOM 692 O O . ILE A 1 85 ? 1.014 -12.003 7.153 1.00 90.00 85 ILE A O 1
ATOM 696 N N . CYS A 1 86 ? 1.014 -10.037 6.060 1.00 92.00 86 CYS A N 1
ATOM 697 C CA . CYS A 1 86 ? 0.719 -10.623 4.749 1.00 92.00 86 CYS A CA 1
ATOM 698 C C . CYS A 1 86 ? 1.790 -11.637 4.322 1.00 92.00 86 CYS A C 1
ATOM 700 O O . CYS A 1 86 ? 1.449 -12.730 3.866 1.00 92.00 86 CYS A O 1
ATOM 702 N N . LEU A 1 87 ? 3.067 -11.314 4.550 1.00 89.56 87 LEU A N 1
ATOM 703 C CA . LEU A 1 87 ? 4.196 -12.204 4.288 1.00 89.56 87 LEU A CA 1
ATOM 704 C C . LEU A 1 87 ? 4.124 -13.478 5.142 1.00 89.56 87 LEU A C 1
ATOM 706 O O . LEU A 1 87 ? 4.222 -14.584 4.614 1.00 89.56 87 LEU A O 1
ATOM 710 N N . ARG A 1 88 ? 3.897 -13.349 6.456 1.00 86.38 88 ARG A N 1
ATOM 711 C CA . ARG A 1 88 ? 3.797 -14.502 7.373 1.00 86.38 88 ARG A CA 1
ATOM 712 C C . ARG A 1 88 ? 2.613 -15.409 7.064 1.00 86.38 88 ARG A C 1
ATOM 714 O O . ARG A 1 88 ? 2.712 -16.622 7.224 1.00 86.38 88 ARG A O 1
ATOM 721 N N . LEU A 1 89 ? 1.507 -14.832 6.607 1.00 87.12 89 LEU A N 1
ATOM 722 C CA . LEU A 1 89 ? 0.324 -15.576 6.180 1.00 87.12 89 LEU A CA 1
ATOM 723 C C . LEU A 1 89 ? 0.449 -16.145 4.757 1.00 87.12 89 LEU A C 1
ATOM 725 O O . LEU A 1 89 ? -0.453 -16.875 4.339 1.00 87.12 89 LEU A O 1
ATOM 729 N N . ARG A 1 90 ? 1.561 -15.860 4.057 1.00 88.44 90 ARG A N 1
ATOM 730 C CA . ARG A 1 90 ? 1.850 -16.266 2.672 1.00 88.44 90 ARG A CA 1
ATOM 731 C C . ARG A 1 90 ? 0.734 -15.858 1.707 1.00 88.44 90 ARG A C 1
ATOM 733 O O . ARG A 1 90 ? 0.255 -16.663 0.913 1.00 88.44 90 ARG A O 1
ATOM 740 N N . LEU A 1 91 ? 0.272 -14.617 1.835 1.00 89.56 91 LEU A N 1
ATOM 741 C CA . LEU A 1 91 ? -0.774 -14.073 0.971 1.00 89.56 91 LEU A CA 1
ATOM 742 C C . LEU A 1 91 ? -0.184 -13.590 -0.363 1.00 89.56 91 LEU A C 1
ATOM 744 O O . LEU A 1 91 ? 0.989 -13.210 -0.404 1.00 89.56 91 LEU A O 1
ATOM 748 N N . PRO A 1 92 ? -0.988 -13.555 -1.441 1.00 89.56 92 PRO A N 1
ATOM 749 C CA . PRO A 1 92 ? -0.577 -12.950 -2.705 1.00 89.56 92 PRO A CA 1
ATOM 750 C C . PRO A 1 92 ? -0.106 -11.493 -2.542 1.00 89.56 92 PRO A C 1
ATOM 752 O O . PRO A 1 92 ? -0.572 -10.766 -1.662 1.00 89.56 92 PRO A O 1
ATOM 755 N N . GLN A 1 93 ? 0.823 -11.060 -3.404 1.00 87.38 93 GLN A N 1
ATOM 756 C CA . GLN A 1 93 ? 1.529 -9.773 -3.271 1.00 87.38 93 GLN A CA 1
ATOM 757 C C . GLN A 1 93 ? 0.616 -8.544 -3.363 1.00 87.38 93 GLN A C 1
ATOM 759 O O . GLN A 1 93 ? 0.944 -7.490 -2.836 1.00 87.38 93 GLN A O 1
ATOM 764 N N . ASP A 1 94 ? -0.535 -8.666 -4.010 1.00 88.62 94 ASP A N 1
ATOM 765 C CA . ASP A 1 94 ? -1.530 -7.600 -4.135 1.00 88.62 94 ASP A CA 1
ATOM 766 C C . ASP A 1 94 ? -2.302 -7.330 -2.831 1.00 88.62 94 ASP A C 1
ATOM 768 O O . ASP A 1 94 ? -2.653 -6.182 -2.546 1.00 88.62 94 ASP A O 1
ATOM 772 N N . VAL A 1 95 ? -2.514 -8.360 -2.004 1.00 91.94 95 VAL A N 1
ATOM 773 C CA . VAL A 1 95 ? -3.320 -8.293 -0.778 1.00 91.94 95 VAL A CA 1
ATOM 774 C C . VAL A 1 95 ? -2.786 -7.236 0.182 1.00 91.94 95 VAL A C 1
ATOM 776 O O . VAL A 1 95 ? -3.579 -6.515 0.782 1.00 91.94 95 VAL A O 1
ATOM 779 N N . LYS A 1 96 ? -1.462 -7.095 0.308 1.00 92.31 96 LYS A N 1
ATOM 780 C CA . LYS A 1 96 ? -0.846 -6.141 1.246 1.00 92.31 96 LYS A CA 1
ATOM 781 C C . LYS A 1 96 ? -1.129 -4.678 0.883 1.00 92.31 96 LYS A C 1
ATOM 783 O O . LYS A 1 96 ? -1.392 -3.882 1.781 1.00 92.31 96 LYS A O 1
ATOM 788 N N . TYR A 1 97 ? -1.161 -4.331 -0.408 1.00 92.56 97 TYR A N 1
ATOM 789 C CA . TYR A 1 97 ? -1.481 -2.968 -0.855 1.00 92.56 97 TYR A CA 1
ATOM 790 C C . TYR A 1 97 ? -2.974 -2.665 -0.698 1.00 92.56 97 TYR A C 1
ATOM 792 O O . TYR A 1 97 ? -3.343 -1.585 -0.241 1.00 92.56 97 TYR A O 1
ATOM 800 N N . ILE A 1 98 ? -3.841 -3.636 -1.012 1.00 92.44 98 ILE A N 1
ATOM 801 C CA . ILE A 1 98 ? -5.293 -3.488 -0.831 1.00 92.44 98 ILE A CA 1
ATOM 802 C C . ILE A 1 98 ? -5.618 -3.345 0.657 1.00 92.44 98 ILE A C 1
ATOM 804 O O . ILE A 1 98 ? -6.371 -2.454 1.043 1.00 92.44 98 ILE A O 1
ATOM 808 N N . ALA A 1 99 ? -5.023 -4.185 1.507 1.00 93.75 99 ALA A N 1
ATOM 809 C CA . ALA A 1 99 ? -5.212 -4.134 2.952 1.00 93.75 99 ALA A CA 1
ATOM 810 C C . ALA A 1 99 ? -4.758 -2.796 3.545 1.00 93.75 99 ALA A C 1
ATOM 812 O O . ALA A 1 99 ? -5.446 -2.263 4.413 1.00 93.75 99 ALA A O 1
ATOM 813 N N . LEU A 1 100 ? -3.643 -2.238 3.058 1.00 92.25 100 LEU A N 1
ATOM 814 C CA . LEU A 1 100 ? -3.169 -0.914 3.457 1.00 92.25 100 LEU A CA 1
ATOM 815 C C . LEU A 1 100 ? -4.170 0.185 3.080 1.00 92.25 100 LEU A C 1
ATOM 817 O O . LEU A 1 100 ? -4.529 0.998 3.930 1.00 92.25 100 LEU A O 1
ATOM 821 N N . ASN A 1 101 ? -4.677 0.180 1.846 1.00 90.00 101 ASN A N 1
ATOM 822 C CA . ASN A 1 101 ? -5.685 1.149 1.407 1.00 90.00 101 ASN A CA 1
ATOM 823 C C . ASN A 1 101 ? -6.995 1.016 2.199 1.00 90.00 101 ASN A C 1
ATOM 825 O O . ASN A 1 101 ? -7.564 2.022 2.619 1.00 90.00 101 ASN A O 1
ATOM 829 N N . LEU A 1 102 ? -7.455 -0.214 2.451 1.00 92.69 102 LEU A N 1
ATOM 830 C CA . LEU A 1 102 ? -8.629 -0.476 3.289 1.00 92.69 102 LEU A CA 1
ATOM 831 C C . LEU A 1 102 ? -8.433 0.037 4.714 1.00 92.69 102 LEU A C 1
ATOM 833 O O . LEU A 1 102 ? -9.330 0.679 5.253 1.00 92.69 102 LEU A O 1
ATOM 837 N N . PHE A 1 103 ? -7.269 -0.228 5.308 1.00 92.44 103 PHE A N 1
ATOM 838 C CA . PHE A 1 103 ? -6.952 0.213 6.659 1.00 92.44 103 PHE A CA 1
ATOM 839 C C . PHE A 1 103 ? -6.942 1.740 6.756 1.00 92.44 103 PHE A C 1
ATOM 841 O O . PHE A 1 103 ? -7.610 2.286 7.628 1.00 92.44 103 PHE A O 1
ATOM 848 N N . ASN A 1 104 ? -6.270 2.424 5.827 1.00 88.75 104 ASN A N 1
ATOM 849 C CA . ASN A 1 104 ? -6.222 3.887 5.794 1.00 88.75 104 ASN A CA 1
ATOM 850 C C . ASN A 1 104 ? -7.624 4.493 5.646 1.00 88.75 104 ASN A C 1
ATOM 852 O O . ASN A 1 104 ? -8.018 5.329 6.456 1.00 88.75 104 ASN A O 1
ATOM 856 N N . ASN A 1 105 ? -8.408 4.021 4.672 1.00 88.44 105 ASN A N 1
ATOM 857 C CA . ASN A 1 105 ? -9.763 4.524 4.434 1.00 88.44 105 ASN A CA 1
ATOM 858 C C . ASN A 1 105 ? -10.679 4.281 5.639 1.00 88.44 105 ASN A C 1
ATOM 860 O O . ASN A 1 105 ? -11.429 5.170 6.043 1.00 88.44 105 ASN A O 1
ATOM 864 N N . PHE A 1 106 ? -10.597 3.088 6.234 1.00 90.94 106 PHE A N 1
ATOM 865 C CA . PHE A 1 106 ? -11.339 2.757 7.442 1.00 90.94 106 PHE A CA 1
ATOM 866 C C . PHE A 1 106 ? -10.957 3.674 8.603 1.00 90.94 106 PHE A C 1
ATOM 868 O O . PHE A 1 106 ? -11.847 4.192 9.270 1.00 90.94 106 PHE A O 1
ATOM 875 N N . MET A 1 107 ? -9.661 3.866 8.861 1.00 88.69 107 MET A N 1
ATOM 876 C CA . MET A 1 107 ? -9.198 4.681 9.983 1.00 88.69 107 MET A CA 1
ATOM 877 C C . MET A 1 107 ? -9.660 6.130 9.839 1.00 88.69 107 MET A C 1
ATOM 879 O O . MET A 1 107 ? -10.161 6.690 10.809 1.00 88.69 107 MET A O 1
ATOM 883 N N . CYS A 1 108 ? -9.599 6.705 8.637 1.00 85.62 108 CYS A N 1
ATOM 884 C CA . CYS A 1 108 ? -10.119 8.049 8.381 1.00 85.62 108 CYS A CA 1
ATOM 885 C C . CYS A 1 108 ? -11.617 8.146 8.657 1.00 85.62 108 CYS A C 1
ATOM 887 O O . CYS A 1 108 ? -12.019 8.920 9.521 1.00 85.62 108 CYS A O 1
ATOM 889 N N . ALA A 1 109 ? -12.426 7.304 8.009 1.00 87.31 109 ALA A N 1
ATOM 890 C CA . ALA A 1 109 ? -13.878 7.325 8.183 1.00 87.31 109 ALA A CA 1
ATOM 891 C C . ALA A 1 109 ? -14.291 7.038 9.638 1.00 87.31 109 ALA A C 1
ATOM 893 O O . ALA A 1 109 ? -15.238 7.622 10.170 1.00 87.31 109 ALA A O 1
ATOM 894 N N . HIS A 1 110 ? -13.574 6.134 10.312 1.00 88.12 110 HIS A N 1
ATOM 895 C CA . HIS A 1 110 ? -13.868 5.774 11.691 1.00 88.12 110 HIS A CA 1
ATOM 896 C C . HIS A 1 110 ? -13.555 6.915 12.656 1.00 88.12 110 HIS A C 1
ATOM 898 O O . HIS A 1 110 ? -14.388 7.213 13.514 1.00 88.12 110 HIS A O 1
ATOM 904 N N . ILE A 1 111 ? -12.387 7.549 12.523 1.00 85.75 111 ILE A N 1
ATOM 905 C CA . ILE A 1 111 ? -11.998 8.666 13.383 1.00 85.75 111 ILE A CA 1
ATOM 906 C C . ILE A 1 111 ? -12.862 9.897 13.106 1.00 85.75 111 ILE A C 1
ATOM 908 O O . ILE A 1 111 ? -13.321 10.518 14.060 1.00 85.75 111 ILE A O 1
ATOM 912 N N . GLU A 1 112 ? -13.169 10.198 11.845 1.00 84.19 112 GLU A N 1
ATOM 913 C CA . GLU A 1 112 ? -14.081 11.285 11.473 1.00 84.19 112 GLU A CA 1
ATOM 914 C C . GLU A 1 112 ? -15.453 11.117 12.141 1.00 84.19 112 GLU A C 1
ATOM 916 O O . GLU A 1 112 ? -15.965 12.030 12.791 1.00 84.19 112 GLU A O 1
A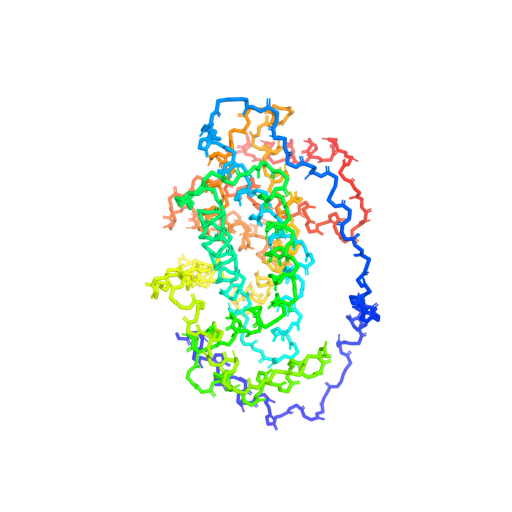TOM 921 N N . SER A 1 113 ? -16.018 9.907 12.077 1.00 86.38 113 SER A N 1
ATOM 922 C CA . SER A 1 113 ? -17.285 9.581 12.736 1.00 86.38 113 SER A CA 1
ATOM 923 C C . SER A 1 113 ? -17.208 9.719 14.262 1.00 86.38 113 SER A C 1
ATOM 925 O O . SER A 1 113 ? -18.131 10.245 14.891 1.00 86.38 113 SER A O 1
ATOM 927 N N . LEU A 1 114 ? -16.109 9.270 14.877 1.00 85.31 114 LEU A N 1
ATOM 928 C CA . LEU A 1 114 ? -15.886 9.400 16.319 1.00 85.31 114 LEU A CA 1
ATOM 929 C C . LEU A 1 114 ? -15.754 10.863 16.747 1.00 85.31 114 LEU A C 1
ATOM 931 O O . LEU A 1 114 ? -16.358 11.262 17.743 1.00 85.31 114 LEU A O 1
ATOM 935 N N . TYR A 1 115 ? -15.023 11.659 15.975 1.00 81.00 115 TYR A N 1
ATOM 936 C CA . TYR A 1 115 ? -14.849 13.087 16.199 1.00 81.00 115 TYR A CA 1
ATOM 937 C C . TYR A 1 115 ? -16.184 13.830 16.101 1.00 81.00 115 TYR A C 1
ATOM 939 O O . TYR A 1 115 ? -16.562 14.547 17.030 1.00 81.00 115 TYR A O 1
ATOM 947 N N . ALA A 1 116 ? -16.960 13.575 15.044 1.00 82.75 116 ALA A N 1
ATOM 948 C CA . ALA A 1 116 ? -18.306 14.116 14.884 1.00 82.75 116 ALA A CA 1
ATOM 949 C C . ALA A 1 116 ? -19.201 13.778 16.090 1.00 82.75 116 ALA A C 1
ATOM 951 O O . ALA A 1 116 ? -19.930 14.633 16.586 1.00 82.75 116 ALA A O 1
ATOM 952 N N . MET A 1 117 ? -19.106 12.562 16.637 1.00 81.81 117 MET A N 1
ATOM 953 C CA . MET A 1 117 ? -19.858 12.180 17.838 1.00 81.81 117 MET A CA 1
ATOM 954 C C . MET A 1 117 ? -19.424 12.913 19.115 1.00 81.81 117 MET A C 1
ATOM 956 O O . MET A 1 117 ? -20.242 13.039 20.030 1.00 81.81 117 MET A O 1
ATOM 960 N N . VAL A 1 118 ? -18.171 13.355 19.226 1.00 79.88 118 VAL A N 1
ATOM 961 C CA . VAL A 1 118 ? -17.686 14.129 20.382 1.00 79.88 118 VAL A CA 1
ATOM 962 C C . VAL A 1 118 ? -18.053 15.603 20.241 1.00 79.88 118 VAL A C 1
ATOM 964 O O . VAL A 1 118 ? -18.530 16.194 21.209 1.00 79.88 118 VAL A O 1
ATOM 967 N N . MET A 1 119 ? -17.881 16.170 19.045 1.00 72.19 119 MET A N 1
ATOM 968 C CA . MET A 1 119 ? -18.032 17.607 18.802 1.00 72.19 119 MET A CA 1
ATOM 969 C C . MET A 1 119 ? -19.459 18.039 18.461 1.00 72.19 119 MET A C 1
ATOM 971 O O . MET A 1 119 ? -19.887 19.104 18.892 1.00 72.19 119 MET A O 1
ATOM 975 N N . LEU A 1 120 ? -20.215 17.222 17.723 1.00 70.25 120 LEU A N 1
ATOM 976 C CA . LEU A 1 120 ? -21.550 17.577 17.217 1.00 70.25 120 LEU A CA 1
ATOM 977 C C . LEU A 1 120 ? -22.691 17.015 18.076 1.00 70.25 120 LEU A C 1
ATOM 979 O O . LEU A 1 120 ? -23.864 17.141 17.718 1.00 70.25 120 LEU A O 1
ATOM 983 N N . LYS A 1 121 ? -22.387 16.367 19.209 1.00 66.94 121 LYS A N 1
ATOM 984 C CA . LYS A 1 121 ? -23.427 15.816 20.085 1.00 66.94 121 LYS A CA 1
ATOM 985 C C . LYS A 1 121 ? -24.248 16.948 20.724 1.00 66.94 121 LYS A C 1
ATOM 987 O O . LYS A 1 121 ? -23.664 17.823 21.361 1.00 66.94 121 LYS A O 1
ATOM 992 N N . PRO A 1 122 ? -25.592 16.905 20.649 1.00 49.81 122 PRO A N 1
ATOM 993 C CA . PRO A 1 122 ? -26.449 17.906 21.272 1.00 49.81 122 PRO A CA 1
ATOM 994 C C . PRO A 1 122 ? -26.400 17.760 22.797 1.00 49.81 122 PRO A C 1
ATOM 996 O O . PRO A 1 122 ? -27.040 16.898 23.395 1.00 49.81 122 PRO A O 1
ATOM 999 N N . GLY A 1 123 ? -25.580 18.593 23.425 1.00 62.88 123 GLY A N 1
ATOM 1000 C CA . GLY A 1 123 ? -25.430 18.714 24.868 1.00 62.88 123 GLY A CA 1
ATOM 1001 C C . GLY A 1 123 ? -24.237 19.612 25.166 1.00 62.88 123 GLY A C 1
ATOM 1002 O O . GLY A 1 123 ? -23.159 19.386 24.626 1.00 62.88 123 GLY A O 1
ATOM 1003 N N . LYS A 1 124 ? -24.416 20.641 26.004 1.00 60.81 124 LYS A N 1
ATOM 1004 C CA . LYS A 1 124 ? -23.325 21.537 26.425 1.00 60.81 124 LYS A CA 1
ATOM 1005 C C . LYS A 1 124 ? -22.322 20.760 27.288 1.00 60.81 124 LYS A C 1
ATOM 1007 O O . LYS A 1 124 ? -22.403 20.788 28.513 1.00 60.81 124 LYS A O 1
ATOM 1012 N N . LYS A 1 125 ? -21.407 20.025 26.659 1.00 67.75 125 LYS A N 1
ATOM 1013 C CA . LYS A 1 125 ? -20.218 19.482 27.320 1.00 67.75 125 LYS A CA 1
ATOM 1014 C C . LYS A 1 125 ? -19.171 20.584 27.400 1.00 67.75 125 LYS A C 1
ATOM 1016 O O . LYS A 1 125 ? -18.940 21.286 26.422 1.00 67.75 125 LYS A O 1
ATOM 1021 N N . THR A 1 126 ? -18.553 20.733 28.562 1.00 76.12 126 THR A N 1
ATOM 1022 C CA . THR A 1 126 ? -17.391 21.609 28.733 1.00 76.12 126 THR A CA 1
ATOM 1023 C C . THR A 1 126 ? -16.181 21.027 27.990 1.00 76.12 126 THR A C 1
ATOM 1025 O O . THR A 1 126 ? -16.112 19.812 27.788 1.00 76.12 126 THR A O 1
ATOM 1028 N N . GLU A 1 127 ? -15.226 21.871 27.592 1.00 70.88 127 GLU A N 1
ATOM 1029 C CA . GLU A 1 127 ? -13.943 21.452 26.988 1.00 70.88 127 GLU A CA 1
ATOM 1030 C C . GLU A 1 127 ? -13.262 20.269 27.706 1.00 70.88 127 GLU A C 1
ATOM 1032 O O . GLU A 1 127 ? -13.098 19.215 27.087 1.00 70.88 127 GLU A O 1
ATOM 1037 N N . PRO A 1 128 ? -13.012 20.317 29.030 1.00 76.31 128 PRO A N 1
ATOM 1038 C CA . PRO A 1 128 ? -12.349 19.214 29.735 1.00 76.31 128 PRO A CA 1
ATOM 1039 C C . PRO A 1 128 ? -13.146 17.901 29.717 1.00 76.31 128 PRO A C 1
ATOM 1041 O O . PRO A 1 128 ? -12.595 16.817 29.914 1.00 76.31 128 PRO A O 1
ATOM 1044 N N . GLN A 1 129 ? -14.462 17.959 29.498 1.00 78.19 129 GLN A N 1
ATOM 1045 C CA . GLN A 1 129 ? -15.279 16.758 29.339 1.00 78.19 129 GLN A CA 1
ATOM 1046 C C . GLN A 1 129 ? -15.097 16.143 27.944 1.00 78.19 129 GLN A C 1
ATOM 1048 O O . GLN A 1 129 ? -15.100 14.917 27.819 1.00 78.19 129 GLN A O 1
ATOM 1053 N N . ARG A 1 130 ? -14.931 16.975 26.907 1.00 76.19 130 ARG A N 1
ATOM 1054 C CA . ARG A 1 130 ? -14.668 16.537 25.528 1.00 76.19 130 ARG A CA 1
ATOM 1055 C C . ARG A 1 130 ? -13.282 15.915 25.398 1.00 76.19 130 ARG A C 1
ATOM 1057 O O . ARG A 1 130 ? -13.185 14.829 24.836 1.00 76.19 130 ARG A O 1
ATOM 1064 N N . GLU A 1 131 ? -12.264 16.517 26.004 1.00 75.06 131 GLU A N 1
ATOM 1065 C CA . GLU A 1 131 ? -10.908 15.955 26.094 1.00 75.06 131 GLU A CA 1
ATOM 1066 C C . GLU A 1 131 ? -10.899 14.560 26.728 1.00 75.06 131 GLU A C 1
ATOM 1068 O O . GLU A 1 131 ? -10.375 13.606 26.158 1.00 75.06 131 GLU A O 1
ATOM 1073 N N . ARG A 1 132 ? -11.554 14.398 27.885 1.00 80.00 132 ARG A N 1
ATOM 1074 C CA . ARG A 1 132 ? -11.640 13.095 28.568 1.00 80.00 132 ARG A CA 1
ATOM 1075 C C . ARG A 1 132 ? -12.370 12.042 27.744 1.00 80.00 132 ARG A C 1
ATOM 1077 O O . ARG A 1 132 ? -12.042 10.858 27.829 1.00 80.00 132 ARG A O 1
ATOM 1084 N N . ASP A 1 133 ? -13.403 12.439 27.010 1.00 80.62 133 ASP A N 1
ATOM 1085 C CA . ASP A 1 133 ? -14.129 11.528 26.127 1.00 80.62 133 ASP A CA 1
ATOM 1086 C C . ASP A 1 133 ? -13.277 11.148 24.908 1.00 80.62 133 ASP A C 1
ATOM 1088 O O . ASP A 1 133 ? -13.274 9.980 24.513 1.00 80.62 133 ASP A O 1
ATOM 1092 N N . TRP A 1 134 ? -12.513 12.097 24.363 1.00 80.12 134 TRP A N 1
ATOM 1093 C CA . TRP A 1 134 ? -11.567 11.858 23.278 1.00 80.12 134 TRP A CA 1
ATOM 1094 C C . TRP A 1 134 ? -10.449 10.901 23.690 1.00 80.12 134 TRP A C 1
ATOM 1096 O O . TRP A 1 134 ? -10.217 9.915 22.997 1.00 80.12 134 TRP A O 1
ATOM 1106 N N . GLU A 1 135 ? -9.845 11.097 24.860 1.00 78.31 135 GLU A N 1
ATOM 1107 C CA . GLU A 1 135 ? -8.787 10.220 25.375 1.00 78.31 135 GLU A CA 1
ATOM 1108 C C . GLU A 1 135 ? -9.275 8.770 25.541 1.00 78.31 135 GLU A C 1
ATOM 1110 O O . GLU A 1 135 ? -8.612 7.801 25.152 1.00 78.31 135 GLU A O 1
ATOM 1115 N N . LYS A 1 136 ? -10.507 8.592 26.037 1.00 80.69 136 LYS A N 1
ATOM 1116 C CA . LYS A 1 136 ? -11.143 7.266 26.125 1.00 80.69 136 LYS A CA 1
ATOM 1117 C C . LYS A 1 136 ? -11.358 6.637 24.751 1.00 80.69 136 LYS A C 1
ATOM 1119 O O . LYS A 1 136 ? -11.173 5.424 24.595 1.00 80.69 136 LYS A O 1
ATOM 1124 N N . ILE A 1 137 ? -11.782 7.430 23.767 1.00 81.38 137 ILE A N 1
ATOM 1125 C CA . ILE A 1 137 ? -11.962 6.974 22.386 1.00 81.38 137 ILE A CA 1
ATOM 1126 C C . ILE A 1 137 ? -10.615 6.563 21.799 1.00 81.38 137 ILE A C 1
ATOM 1128 O O . ILE A 1 137 ? -10.505 5.445 21.297 1.00 81.38 137 ILE A O 1
ATOM 1132 N N . PHE A 1 138 ? -9.596 7.409 21.922 1.00 76.50 138 PHE A N 1
ATOM 1133 C CA . PHE A 1 138 ? -8.251 7.151 21.427 1.00 76.50 138 PHE A CA 1
ATOM 1134 C C . PHE A 1 138 ? -7.681 5.859 22.018 1.00 76.50 138 PHE A C 1
ATOM 1136 O O . PHE A 1 138 ? -7.318 4.944 21.278 1.00 76.50 138 PHE A O 1
ATOM 1143 N N . THR A 1 139 ? -7.737 5.703 23.343 1.00 77.12 139 THR A N 1
ATOM 1144 C CA . THR A 1 139 ? -7.337 4.465 24.031 1.00 77.12 139 THR A CA 1
ATOM 1145 C C . THR A 1 139 ? -8.089 3.241 23.490 1.00 77.12 139 THR A C 1
ATOM 1147 O O . THR A 1 139 ? -7.511 2.168 23.292 1.00 77.12 139 THR A O 1
ATOM 1150 N N . THR A 1 140 ? -9.389 3.379 23.221 1.00 83.62 140 THR A N 1
ATOM 1151 C CA . THR A 1 140 ? -10.216 2.288 22.685 1.00 83.62 140 THR A CA 1
ATOM 1152 C C . THR A 1 140 ? -9.826 1.920 21.255 1.00 83.62 140 THR A C 1
ATOM 1154 O O . THR A 1 140 ? -9.725 0.731 20.942 1.00 83.62 140 THR A O 1
ATOM 1157 N N . VAL A 1 141 ? -9.597 2.912 20.393 1.00 84.06 141 VAL A N 1
ATOM 1158 C CA . VAL A 1 141 ? -9.170 2.707 19.004 1.00 84.06 141 VAL A CA 1
ATOM 1159 C C . VAL A 1 141 ? -7.796 2.045 18.972 1.00 84.06 141 VAL A C 1
ATOM 1161 O O . VAL A 1 141 ? -7.650 1.005 18.329 1.00 84.06 141 VAL A O 1
ATOM 1164 N N . SER A 1 142 ? -6.835 2.561 19.740 1.00 80.50 142 SER A N 1
ATOM 1165 C CA . SER A 1 142 ? -5.468 2.036 19.838 1.00 80.50 142 SER A CA 1
ATOM 1166 C C . SER A 1 142 ? -5.438 0.554 20.220 1.00 80.50 142 SER A C 1
ATOM 1168 O O . SER A 1 142 ? -4.747 -0.245 19.587 1.00 80.50 142 SER A O 1
ATOM 1170 N N . ARG A 1 143 ? -6.275 0.127 21.176 1.00 81.81 143 ARG A N 1
ATOM 1171 C CA . ARG A 1 143 ? -6.395 -1.295 21.564 1.00 81.81 143 ARG A CA 1
ATOM 1172 C C . ARG A 1 143 ? -6.981 -2.188 20.466 1.00 81.81 143 ARG A C 1
ATOM 1174 O O . ARG A 1 143 ? -6.779 -3.401 20.494 1.00 81.81 143 ARG A O 1
ATOM 1181 N N . GLN A 1 144 ? -7.721 -1.614 19.520 1.00 88.25 144 GLN A N 1
ATOM 1182 C CA . GLN A 1 144 ? -8.387 -2.343 18.441 1.00 88.25 144 GLN A CA 1
ATOM 1183 C C . GLN A 1 144 ? -7.586 -2.365 17.137 1.00 88.25 144 GLN A C 1
ATOM 1185 O O . GLN A 1 144 ? -7.955 -3.136 16.252 1.00 88.25 144 GLN A O 1
ATOM 1190 N N . VAL A 1 145 ? -6.501 -1.590 17.012 1.00 87.88 145 VAL A N 1
ATOM 1191 C CA . VAL A 1 145 ? -5.719 -1.463 15.768 1.00 87.88 145 VAL A CA 1
ATOM 1192 C C . VAL A 1 145 ? -5.356 -2.827 15.190 1.00 87.88 145 VAL A C 1
ATOM 1194 O O . VAL A 1 145 ? -5.726 -3.102 14.055 1.00 87.88 145 VAL A O 1
ATOM 1197 N N . ALA A 1 146 ? -4.769 -3.731 15.980 1.00 88.44 146 ALA A N 1
ATOM 1198 C CA . ALA A 1 146 ? -4.388 -5.064 15.502 1.00 88.44 146 ALA A CA 1
ATOM 1199 C C . ALA A 1 146 ? -5.577 -5.860 14.924 1.00 88.44 146 ALA A C 1
ATOM 1201 O O . ALA A 1 146 ? -5.469 -6.456 13.851 1.00 88.44 146 ALA A O 1
ATOM 1202 N N . LEU A 1 147 ? -6.742 -5.822 15.587 1.00 94.06 147 LEU A N 1
ATOM 1203 C CA . LEU A 1 147 ? -7.960 -6.460 15.077 1.00 94.06 147 LEU A CA 1
ATOM 1204 C C . LEU A 1 147 ? -8.394 -5.832 13.748 1.00 94.06 147 LEU A C 1
ATOM 1206 O O . LEU A 1 147 ? -8.740 -6.563 12.818 1.00 94.06 147 LEU A O 1
ATOM 1210 N N . ARG A 1 148 ? -8.371 -4.497 13.642 1.00 94.88 148 ARG A N 1
ATOM 1211 C CA . ARG A 1 148 ? -8.744 -3.774 12.416 1.00 94.88 148 ARG A CA 1
ATOM 1212 C C . ARG A 1 148 ? -7.784 -4.074 11.277 1.00 94.88 148 ARG A C 1
ATOM 1214 O O . ARG A 1 148 ? -8.245 -4.372 10.180 1.00 94.88 148 ARG A O 1
ATOM 1221 N N . THR A 1 149 ? -6.483 -4.095 11.545 1.00 93.19 149 THR A N 1
ATOM 1222 C CA . THR A 1 149 ? -5.447 -4.435 10.570 1.00 93.19 149 THR A CA 1
ATOM 1223 C C . THR A 1 149 ? -5.657 -5.837 10.006 1.00 93.19 149 THR A C 1
ATOM 1225 O O . THR A 1 149 ? -5.790 -5.993 8.793 1.00 93.19 149 THR A O 1
ATOM 1228 N N . VAL A 1 150 ? -5.765 -6.862 10.859 1.00 93.88 150 VAL A N 1
ATOM 1229 C CA . VAL A 1 150 ? -5.944 -8.245 10.383 1.00 93.88 150 VAL A CA 1
ATOM 1230 C C . VAL A 1 150 ? -7.304 -8.427 9.696 1.00 93.88 150 VAL A C 1
ATOM 1232 O O . VAL A 1 150 ? -7.399 -9.169 8.722 1.00 93.88 150 VAL A O 1
ATOM 1235 N N . SER A 1 151 ? -8.344 -7.705 10.125 1.00 96.44 151 SER A N 1
ATOM 1236 C CA . SER A 1 151 ? -9.645 -7.705 9.436 1.00 96.44 151 SER A CA 1
ATOM 1237 C C . SER A 1 151 ? -9.564 -7.061 8.041 1.00 96.44 151 SER A C 1
ATOM 1239 O O . SER A 1 151 ? -10.162 -7.577 7.102 1.00 96.44 151 SER A O 1
ATOM 1241 N N . CYS A 1 152 ? -8.789 -5.984 7.858 1.00 95.62 152 CYS A N 1
ATOM 1242 C CA . CYS A 1 152 ? -8.542 -5.396 6.532 1.00 95.62 152 CYS A CA 1
ATOM 1243 C C . CYS A 1 152 ? -7.795 -6.375 5.616 1.00 95.62 152 CYS A C 1
ATOM 1245 O O . CYS A 1 152 ? -8.158 -6.528 4.452 1.00 95.62 152 CYS A O 1
ATOM 1247 N N . ILE A 1 153 ? -6.802 -7.094 6.153 1.00 95.06 153 ILE A N 1
ATOM 1248 C CA . ILE A 1 153 ? -6.085 -8.159 5.432 1.00 95.06 153 ILE A CA 1
ATOM 1249 C C . ILE A 1 153 ? -7.041 -9.300 5.060 1.00 95.06 153 ILE A C 1
ATOM 1251 O O . ILE A 1 153 ? -6.981 -9.824 3.948 1.00 95.06 153 ILE A O 1
ATOM 1255 N N . GLN A 1 154 ? -7.957 -9.662 5.961 1.00 95.19 154 GLN A N 1
ATOM 1256 C CA . GLN A 1 154 ? -8.983 -10.666 5.698 1.00 95.19 154 GLN A CA 1
ATOM 1257 C C . GLN A 1 154 ? -9.898 -10.263 4.535 1.00 95.19 154 GLN A C 1
ATOM 1259 O O . GLN A 1 154 ? -10.116 -11.072 3.631 1.00 95.19 154 GLN A O 1
ATOM 1264 N N . ILE A 1 155 ? -10.399 -9.026 4.537 1.00 94.00 155 ILE A N 1
ATOM 1265 C CA . ILE A 1 155 ? -11.238 -8.489 3.457 1.00 94.00 155 ILE A CA 1
ATOM 1266 C C . ILE A 1 155 ? -10.451 -8.473 2.141 1.00 94.00 155 ILE A C 1
ATOM 1268 O O . ILE A 1 155 ? -10.909 -9.036 1.150 1.00 94.00 155 ILE A O 1
ATOM 1272 N N . ALA A 1 156 ? -9.239 -7.912 2.138 1.00 93.12 156 ALA A N 1
ATOM 1273 C CA . ALA A 1 156 ? -8.380 -7.845 0.953 1.00 93.12 156 ALA A CA 1
ATOM 1274 C C . ALA A 1 156 ? -8.087 -9.233 0.356 1.00 93.12 156 ALA A C 1
ATOM 1276 O O . ALA A 1 156 ? -8.143 -9.427 -0.858 1.00 93.12 156 ALA A O 1
ATOM 1277 N N . SER A 1 157 ? -7.828 -10.221 1.213 1.00 92.69 157 SER A N 1
ATOM 1278 C CA . SER A 1 157 ? -7.624 -11.614 0.814 1.00 92.69 157 SER A CA 1
ATOM 1279 C C . SER A 1 157 ? -8.864 -12.197 0.123 1.00 92.69 157 SER A C 1
ATOM 1281 O O . SER A 1 157 ? -8.737 -12.798 -0.946 1.00 92.69 157 SER A O 1
ATOM 1283 N N . LYS A 1 158 ? -10.063 -11.956 0.672 1.00 91.19 158 LYS A N 1
ATOM 1284 C CA . LYS A 1 158 ? -11.341 -12.378 0.069 1.00 91.19 158 LYS A CA 1
ATOM 1285 C C . LYS A 1 158 ? -11.622 -11.693 -1.270 1.00 91.19 158 LYS A C 1
ATOM 1287 O O . LYS A 1 158 ? -12.206 -12.318 -2.149 1.00 91.19 158 LYS A O 1
ATOM 1292 N N . MET A 1 159 ? -11.192 -10.442 -1.445 1.00 86.94 159 MET A N 1
ATOM 1293 C CA . MET A 1 159 ? -11.362 -9.704 -2.704 1.00 86.94 159 MET A CA 1
ATOM 1294 C C . MET A 1 159 ? -10.529 -10.281 -3.857 1.00 86.94 159 MET A C 1
ATOM 1296 O O . MET A 1 159 ? -10.931 -10.165 -5.012 1.00 86.94 159 MET A O 1
ATOM 1300 N N . ARG A 1 160 ? -9.360 -10.868 -3.569 1.00 81.25 160 ARG A N 1
ATOM 1301 C CA . ARG A 1 160 ? -8.425 -11.347 -4.603 1.00 81.25 160 ARG A CA 1
ATOM 1302 C C . ARG A 1 160 ? -8.568 -12.818 -4.938 1.00 81.25 160 ARG A C 1
ATOM 1304 O O . ARG A 1 160 ? -8.356 -13.197 -6.087 1.00 81.25 160 ARG A O 1
ATOM 1311 N N . SER A 1 161 ? -8.930 -13.654 -3.972 1.00 68.81 161 SER A N 1
ATOM 1312 C CA . SER A 1 161 ? -9.107 -15.078 -4.229 1.00 68.81 161 SER A CA 1
ATOM 1313 C C . SER A 1 161 ? -10.126 -15.696 -3.287 1.00 68.81 161 SER A C 1
ATOM 1315 O O . SER A 1 161 ? -10.006 -15.596 -2.070 1.00 68.81 161 SER A O 1
ATOM 1317 N N . HIS A 1 162 ? -11.089 -16.418 -3.861 1.00 62.84 162 HIS A N 1
ATOM 1318 C CA . HIS A 1 162 ? -12.034 -17.224 -3.093 1.00 62.84 162 HIS A CA 1
ATOM 1319 C C . HIS A 1 162 ? -11.361 -18.456 -2.460 1.00 62.84 162 HIS A C 1
ATOM 1321 O O . HIS A 1 162 ? -11.741 -18.876 -1.370 1.00 62.84 162 HIS A O 1
ATOM 1327 N N . THR A 1 163 ? -10.352 -19.041 -3.115 1.00 64.62 163 THR A N 1
ATOM 1328 C CA . THR A 1 163 ? -9.692 -20.278 -2.660 1.00 64.62 163 THR A CA 1
ATOM 1329 C C . THR A 1 163 ? -8.649 -20.031 -1.573 1.00 64.62 163 THR A C 1
ATOM 1331 O O . THR A 1 163 ? -8.504 -20.852 -0.671 1.00 64.62 163 THR A O 1
ATOM 1334 N N . PHE A 1 164 ? -7.967 -18.884 -1.609 1.00 68.25 164 PHE A N 1
ATOM 1335 C CA . PHE A 1 164 ? -6.941 -18.509 -0.624 1.00 68.25 164 PHE A CA 1
ATOM 1336 C C . PHE A 1 164 ? -7.429 -17.467 0.391 1.00 68.25 164 PHE A C 1
ATOM 1338 O O . PHE A 1 164 ? -6.628 -16.889 1.130 1.00 68.25 164 PHE A O 1
ATOM 1345 N N . ALA A 1 165 ? -8.743 -17.237 0.442 1.00 83.25 165 ALA A N 1
ATOM 1346 C CA . ALA A 1 165 ? -9.370 -16.314 1.372 1.00 83.25 165 ALA A CA 1
ATOM 1347 C C . ALA A 1 165 ? -9.053 -16.672 2.834 1.00 83.25 165 ALA A C 1
ATOM 1349 O O . ALA A 1 165 ? -9.242 -17.808 3.284 1.00 83.25 165 ALA A O 1
ATOM 1350 N N . LEU A 1 166 ? -8.635 -15.682 3.620 1.00 89.06 166 LEU A N 1
ATOM 1351 C CA . LEU A 1 166 ? -8.477 -15.844 5.060 1.00 89.06 166 LEU A CA 1
ATOM 1352 C C . LEU A 1 166 ? -9.837 -16.066 5.732 1.00 89.06 166 LEU A C 1
ATOM 1354 O O . LEU A 1 166 ? -10.723 -15.206 5.748 1.00 89.06 166 LEU A O 1
ATOM 1358 N N . ASN A 1 167 ? -9.989 -17.232 6.350 1.00 90.81 167 ASN A N 1
ATOM 1359 C CA . ASN A 1 167 ? -11.145 -17.552 7.174 1.00 90.81 167 ASN A CA 1
ATOM 1360 C C . ASN A 1 167 ? -10.955 -17.072 8.626 1.00 90.81 167 ASN A C 1
ATOM 1362 O O . ASN A 1 167 ? -9.851 -16.748 9.069 1.00 90.81 167 ASN A O 1
ATOM 1366 N N . VAL A 1 168 ? -12.060 -17.023 9.372 1.00 94.06 168 VAL A N 1
ATOM 1367 C CA . VAL A 1 168 ? -12.076 -16.551 10.766 1.00 94.06 168 VAL A CA 1
ATOM 1368 C C . VAL A 1 168 ? -11.118 -17.348 11.673 1.00 94.06 168 VAL A C 1
ATOM 1370 O O . VAL A 1 168 ? -10.368 -16.709 12.409 1.00 94.06 168 VAL A O 1
ATOM 1373 N N . PRO A 1 169 ? -11.035 -18.695 11.603 1.00 93.62 169 PRO A N 1
ATOM 1374 C CA . PRO A 1 169 ? -10.060 -19.454 12.392 1.00 93.62 169 PRO A CA 1
ATOM 1375 C C . PRO A 1 169 ? -8.596 -19.049 12.154 1.00 93.62 169 PRO A C 1
ATOM 1377 O O . PRO A 1 169 ? -7.846 -18.894 13.119 1.00 93.62 169 PRO A O 1
ATOM 1380 N N . ARG A 1 170 ? -8.183 -18.827 10.896 1.00 92.50 170 ARG A N 1
ATOM 1381 C CA . ARG A 1 170 ? -6.811 -18.385 10.573 1.00 92.50 170 ARG A CA 1
ATOM 1382 C C . ARG A 1 170 ? -6.529 -16.980 11.100 1.00 92.50 170 ARG A C 1
ATOM 1384 O O . ARG A 1 170 ? -5.457 -16.745 11.650 1.00 92.50 170 ARG A O 1
ATOM 1391 N N . VAL A 1 171 ? -7.500 -16.071 10.992 1.00 94.19 171 VAL A N 1
ATOM 1392 C CA . VAL A 1 171 ? -7.408 -14.723 11.580 1.00 94.19 171 VAL A CA 1
ATOM 1393 C C . VAL A 1 171 ? -7.275 -14.794 13.099 1.00 94.19 171 VAL A C 1
ATOM 1395 O O . VAL A 1 171 ? -6.413 -14.127 13.667 1.00 94.19 171 VAL A O 1
ATOM 1398 N N . ARG A 1 172 ? -8.065 -15.647 13.759 1.00 94.56 172 ARG A N 1
ATOM 1399 C CA . ARG A 1 172 ? -7.989 -15.852 15.209 1.00 94.56 172 ARG A CA 1
ATOM 1400 C C . ARG A 1 172 ? -6.614 -16.357 15.639 1.00 94.56 172 ARG A C 1
ATOM 1402 O O . ARG A 1 172 ? -6.031 -15.796 16.557 1.00 94.56 172 ARG A O 1
ATOM 1409 N N . SER A 1 173 ? -6.080 -17.365 14.949 1.00 91.38 173 SER A N 1
ATOM 1410 C CA . SER A 1 173 ? -4.742 -17.907 15.223 1.00 91.38 173 SER A CA 1
ATOM 1411 C C . SER A 1 173 ? -3.644 -16.855 15.022 1.00 91.38 173 SER A C 1
ATOM 1413 O O . SER A 1 173 ? -2.746 -16.730 15.854 1.00 91.38 173 SER A O 1
ATOM 1415 N N . CYS A 1 174 ? -3.757 -16.029 13.976 1.00 90.50 174 CYS A N 1
ATOM 1416 C CA . CYS A 1 174 ? -2.851 -14.905 13.753 1.00 90.50 174 CYS A CA 1
ATOM 1417 C C . CYS A 1 174 ? -2.909 -13.896 14.911 1.00 90.50 174 CYS A C 1
ATOM 1419 O O . CYS A 1 174 ? -1.873 -13.561 15.482 1.00 90.50 174 CYS A O 1
ATOM 1421 N N . LEU A 1 175 ? -4.106 -13.472 15.322 1.00 88.56 175 LEU A N 1
ATOM 1422 C CA . LEU A 1 175 ? -4.287 -12.544 16.443 1.00 88.56 175 LEU A CA 1
ATOM 1423 C C . LEU A 1 175 ? -3.762 -13.122 17.767 1.00 88.56 175 LEU A C 1
ATOM 1425 O O . LEU A 1 175 ? -3.095 -12.408 18.510 1.00 88.56 175 LEU A O 1
ATOM 1429 N N . GLN A 1 176 ? -3.967 -14.417 18.020 1.00 91.31 176 GLN A N 1
ATOM 1430 C CA . GLN A 1 176 ? -3.414 -15.112 19.187 1.00 91.31 176 GLN A CA 1
ATOM 1431 C C . GLN A 1 176 ? -1.882 -15.110 19.181 1.00 91.31 176 GLN A C 1
ATOM 1433 O O . GLN A 1 176 ? -1.275 -14.835 20.212 1.00 91.31 176 GLN A O 1
ATOM 1438 N N . SER A 1 177 ? -1.250 -15.335 18.022 1.00 86.12 177 SER A N 1
ATOM 1439 C CA . SER A 1 177 ? 0.215 -15.258 17.892 1.00 86.12 177 SER A CA 1
ATOM 1440 C C . SER A 1 177 ? 0.778 -13.852 18.139 1.00 86.12 177 SER A C 1
ATOM 1442 O O . SER A 1 177 ? 1.944 -13.705 18.491 1.00 86.12 177 SER A O 1
ATOM 1444 N N . LEU A 1 178 ? -0.060 -12.824 17.985 1.00 82.69 178 LEU A N 1
ATOM 1445 C CA . LEU A 1 178 ? 0.257 -11.424 18.267 1.00 82.69 178 LEU A CA 1
ATOM 1446 C C . LEU A 1 178 ? -0.073 -11.022 19.719 1.00 82.69 178 LEU A C 1
ATOM 1448 O O . LEU A 1 178 ? 0.104 -9.862 20.076 1.00 82.69 178 LEU A O 1
ATOM 1452 N N . GLY A 1 179 ? -0.557 -11.955 20.548 1.00 87.19 179 GLY A N 1
ATOM 1453 C CA . GLY A 1 179 ? -0.916 -11.714 21.949 1.00 87.19 179 GLY A CA 1
ATOM 1454 C C . GLY A 1 179 ? -2.365 -11.270 22.180 1.00 87.19 179 GLY A C 1
ATOM 1455 O O . GLY A 1 179 ? -2.707 -10.862 23.288 1.00 87.19 179 GLY A O 1
ATOM 1456 N N . TYR A 1 180 ? -3.238 -11.356 21.170 1.00 88.06 180 TYR A N 1
ATOM 1457 C CA . TYR A 1 180 ? -4.633 -10.925 21.266 1.00 88.06 180 TYR A CA 1
ATOM 1458 C C . TYR A 1 180 ? -5.618 -12.100 21.274 1.00 88.06 180 TYR A C 1
ATOM 1460 O O . TYR A 1 180 ? -5.674 -12.908 20.346 1.00 88.06 180 TYR A O 1
ATOM 1468 N N . ALA A 1 181 ? -6.480 -12.148 22.291 1.00 92.81 181 ALA A N 1
ATOM 1469 C CA . ALA A 1 181 ? -7.533 -13.152 22.423 1.00 92.81 181 ALA A CA 1
ATOM 1470 C C . ALA A 1 181 ? -8.897 -12.594 21.976 1.00 92.81 181 ALA A C 1
ATOM 1472 O O . ALA A 1 181 ? -9.693 -12.131 22.791 1.00 92.81 181 ALA A O 1
ATOM 1473 N N . TYR A 1 182 ? -9.172 -12.636 20.669 1.00 93.75 182 TYR A N 1
ATOM 1474 C CA . TYR A 1 182 ? -10.469 -12.244 20.101 1.00 93.75 182 TYR A CA 1
ATOM 1475 C C . TYR A 1 182 ? -11.364 -13.457 19.809 1.00 93.75 182 TYR A C 1
ATOM 1477 O O . TYR A 1 182 ? -10.886 -14.518 19.406 1.00 93.75 182 TYR A O 1
ATOM 1485 N N . THR A 1 183 ? -12.677 -13.289 19.983 1.00 95.62 183 THR A N 1
ATOM 1486 C CA . THR A 1 183 ? -13.686 -14.292 19.607 1.00 95.62 183 THR A CA 1
ATOM 1487 C C . THR A 1 183 ? -14.027 -14.209 18.118 1.00 95.62 183 THR A C 1
ATOM 1489 O O . THR A 1 183 ? -13.805 -13.189 17.464 1.00 95.62 183 THR A O 1
ATOM 1492 N N . ASP A 1 184 ? -14.641 -15.262 17.579 1.00 96.38 184 ASP A N 1
ATOM 1493 C CA . ASP A 1 184 ? -15.108 -15.279 16.183 1.00 96.38 184 ASP A CA 1
ATOM 1494 C C . ASP A 1 184 ? -16.131 -14.210 15.878 1.00 96.38 184 ASP A C 1
ATOM 1496 O O . ASP A 1 184 ? -16.094 -13.592 14.816 1.00 96.38 184 ASP A O 1
ATOM 1500 N N . ASP A 1 185 ? -17.041 -14.001 16.819 1.00 96.69 185 ASP A N 1
ATOM 1501 C CA . ASP A 1 185 ? -18.059 -12.974 16.716 1.00 96.69 185 ASP A CA 1
ATOM 1502 C C . ASP A 1 185 ? -17.419 -11.578 16.664 1.00 96.69 185 ASP A C 1
ATOM 1504 O O . ASP A 1 185 ? -17.784 -10.768 15.814 1.00 96.69 185 ASP A O 1
ATOM 1508 N N . ALA A 1 186 ? -16.384 -11.318 17.474 1.00 95.62 186 ALA A N 1
ATOM 1509 C CA . ALA A 1 186 ? -15.639 -10.060 17.423 1.00 95.62 186 ALA A CA 1
ATOM 1510 C C . ALA A 1 186 ? -14.929 -9.854 16.074 1.00 95.62 186 ALA A C 1
ATOM 1512 O O . ALA A 1 186 ? -14.958 -8.746 15.532 1.00 95.62 186 ALA A O 1
ATOM 1513 N N . ILE A 1 187 ? -14.339 -10.911 15.505 1.00 97.12 187 ILE A N 1
ATOM 1514 C CA . ILE A 1 187 ? -13.685 -10.864 14.188 1.00 97.12 187 ILE A CA 1
ATOM 1515 C C . ILE A 1 187 ? -14.713 -10.565 13.088 1.00 97.12 187 ILE A C 1
ATOM 1517 O O . ILE A 1 187 ? -14.524 -9.631 12.310 1.00 97.12 187 ILE A O 1
ATOM 1521 N N . ARG A 1 188 ? -15.846 -11.279 13.058 1.00 96.44 188 ARG A N 1
ATOM 1522 C CA . ARG A 1 188 ? -16.916 -11.047 12.067 1.00 96.44 188 ARG A CA 1
ATOM 1523 C C . ARG A 1 188 ? -17.515 -9.647 12.184 1.00 96.44 188 ARG A C 1
ATOM 1525 O O . ARG A 1 188 ? -17.679 -8.956 11.182 1.00 96.44 188 ARG A O 1
ATOM 1532 N N . LYS A 1 189 ? -17.799 -9.190 13.407 1.00 96.56 189 LYS A N 1
ATOM 1533 C CA . LYS A 1 189 ? -18.275 -7.821 13.662 1.00 96.56 189 LYS A CA 1
ATOM 1534 C C . LYS A 1 189 ? -17.257 -6.778 13.220 1.00 96.56 189 LYS A C 1
ATOM 1536 O O . LYS A 1 189 ? -17.646 -5.698 12.780 1.00 96.56 189 LYS A O 1
ATOM 1541 N N . SER A 1 190 ? -15.965 -7.079 13.343 1.00 96.12 190 SER A N 1
ATOM 1542 C CA . SER A 1 190 ? -14.911 -6.191 12.867 1.00 96.12 190 SER A CA 1
ATOM 1543 C C . SER A 1 190 ? -14.908 -6.056 11.352 1.00 96.12 190 SER A C 1
ATOM 1545 O O . SER A 1 190 ? -14.879 -4.931 10.857 1.00 96.12 190 SER A O 1
ATOM 1547 N N . GLU A 1 191 ? -15.024 -7.172 10.636 1.00 95.00 191 GLU A N 1
ATOM 1548 C CA . GLU A 1 191 ? -15.139 -7.185 9.178 1.00 95.00 191 GLU A CA 1
ATOM 1549 C C . GLU A 1 191 ? -16.339 -6.357 8.697 1.00 95.00 191 GLU A C 1
ATOM 1551 O O . GLU A 1 191 ? -16.176 -5.443 7.889 1.00 95.00 191 GLU A O 1
ATOM 1556 N N . ILE A 1 192 ? -17.526 -6.597 9.266 1.00 94.94 192 ILE A N 1
ATOM 1557 C CA . ILE A 1 192 ? -18.745 -5.849 8.918 1.00 94.94 192 ILE A CA 1
ATOM 1558 C C . ILE A 1 192 ? -18.566 -4.355 9.209 1.00 94.94 192 ILE A C 1
ATOM 1560 O O . ILE A 1 192 ? -18.944 -3.520 8.393 1.00 94.94 192 ILE A O 1
ATOM 1564 N N . ARG A 1 193 ? -17.956 -3.992 10.346 1.00 94.62 193 ARG A N 1
ATOM 1565 C CA . ARG A 1 193 ? -17.706 -2.585 10.689 1.00 94.62 193 ARG A CA 1
ATOM 1566 C C . ARG A 1 193 ? -16.820 -1.890 9.660 1.00 94.62 193 ARG A C 1
ATOM 1568 O O . ARG A 1 193 ? -17.116 -0.755 9.303 1.00 94.62 193 ARG A O 1
ATOM 1575 N N . ILE A 1 194 ? -15.759 -2.552 9.205 1.00 94.38 194 ILE A N 1
ATOM 1576 C CA . ILE A 1 194 ? -14.859 -1.988 8.194 1.00 94.38 194 ILE A CA 1
ATOM 1577 C C . ILE A 1 194 ? -15.608 -1.789 6.879 1.00 94.38 194 ILE A C 1
ATOM 1579 O O . ILE A 1 194 ? -15.565 -0.695 6.326 1.00 94.38 194 ILE A O 1
ATOM 1583 N N . LEU A 1 195 ? -16.352 -2.803 6.430 1.00 92.56 195 LEU A N 1
ATOM 1584 C CA . LEU A 1 195 ? -17.138 -2.730 5.197 1.00 92.56 195 LEU A CA 1
ATOM 1585 C C . LEU A 1 195 ? -18.196 -1.619 5.242 1.00 92.56 195 LEU A C 1
ATOM 1587 O O . LEU A 1 195 ? -18.336 -0.878 4.273 1.00 92.56 195 LEU A O 1
ATOM 1591 N N . MET A 1 196 ? -18.894 -1.456 6.369 1.00 92.44 196 MET A N 1
ATOM 1592 C CA . MET A 1 196 ? -19.859 -0.367 6.549 1.00 92.44 196 MET A CA 1
ATOM 1593 C C . MET A 1 196 ? -19.186 1.008 6.518 1.00 92.44 196 MET A C 1
ATOM 1595 O O . MET A 1 196 ? -19.701 1.914 5.873 1.00 92.44 196 MET A O 1
ATOM 1599 N N . ALA A 1 197 ? -18.037 1.164 7.183 1.00 88.75 197 ALA A N 1
ATOM 1600 C CA . ALA A 1 197 ? -17.326 2.442 7.243 1.00 88.75 197 ALA A CA 1
ATOM 1601 C C . ALA A 1 197 ? -16.825 2.906 5.866 1.00 88.75 197 ALA A C 1
ATOM 1603 O O . ALA A 1 197 ? -16.837 4.098 5.588 1.00 88.75 197 ALA A O 1
ATOM 1604 N N . ILE A 1 198 ? -16.438 1.976 4.988 1.00 85.81 198 ILE A N 1
ATOM 1605 C CA . ILE A 1 198 ? -16.042 2.285 3.603 1.00 85.81 198 ILE A CA 1
ATOM 1606 C C . ILE A 1 198 ? -17.229 2.262 2.619 1.00 85.81 198 ILE A C 1
ATOM 1608 O O . ILE A 1 198 ? -17.028 2.284 1.406 1.00 85.81 198 ILE A O 1
ATOM 1612 N N . GLY A 1 199 ? -18.468 2.158 3.116 1.00 85.19 199 GLY A N 1
ATOM 1613 C CA . GLY A 1 199 ? -19.686 2.159 2.300 1.00 85.19 199 GLY A CA 1
ATOM 1614 C C . GLY A 1 199 ? -19.806 0.977 1.334 1.00 85.19 199 GLY A C 1
ATOM 1615 O O . GLY A 1 199 ? -20.396 1.127 0.269 1.00 85.19 199 GLY A O 1
ATOM 1616 N N . PHE A 1 200 ? -19.200 -0.173 1.653 1.00 83.19 200 PHE A N 1
ATOM 1617 C CA . PHE A 1 200 ? -19.046 -1.323 0.745 1.00 83.19 200 PHE A CA 1
ATOM 1618 C C . PHE A 1 200 ? -18.397 -0.960 -0.607 1.00 83.19 200 PHE A C 1
ATOM 1620 O O . PHE A 1 200 ? -18.472 -1.723 -1.571 1.00 83.19 200 PHE A O 1
ATOM 1627 N N . CYS A 1 201 ? -17.734 0.197 -0.684 1.00 74.94 201 CYS A N 1
ATOM 1628 C CA . CYS A 1 201 ? -17.094 0.678 -1.891 1.00 74.94 201 CYS A CA 1
ATOM 1629 C C . CYS A 1 201 ? -15.731 0.004 -2.045 1.00 74.94 201 CYS A C 1
ATOM 1631 O O . CYS A 1 201 ? -14.827 0.180 -1.227 1.00 74.94 201 CYS A O 1
ATOM 1633 N N . MET A 1 202 ? -15.578 -0.782 -3.110 1.00 70.94 202 MET A N 1
ATOM 1634 C CA . MET A 1 202 ? -14.368 -1.570 -3.359 1.00 70.94 202 MET A CA 1
ATOM 1635 C C . MET A 1 202 ? -13.357 -0.864 -4.260 1.00 70.94 202 MET A C 1
ATOM 1637 O O . MET A 1 202 ? -12.438 -1.502 -4.766 1.00 70.94 202 MET A O 1
ATOM 1641 N N . SER A 1 203 ? -13.462 0.459 -4.403 1.00 68.81 203 SER A N 1
ATOM 1642 C CA . SER A 1 203 ? -12.481 1.287 -5.120 1.00 68.81 203 SER A CA 1
ATOM 1643 C C . SER A 1 203 ? -11.055 1.124 -4.577 1.00 68.81 203 SER A C 1
ATOM 1645 O O . SER A 1 203 ? -10.094 1.294 -5.322 1.00 68.81 203 SER A O 1
ATOM 1647 N N . SER A 1 204 ? -10.903 0.693 -3.318 1.00 63.81 204 SER A N 1
ATOM 1648 C CA . SER A 1 204 ? -9.627 0.303 -2.697 1.00 63.81 204 SER A CA 1
ATOM 1649 C C . SER A 1 204 ? -8.936 -0.904 -3.356 1.00 63.81 204 SER A C 1
ATOM 1651 O O . SER A 1 204 ? -7.781 -1.179 -3.037 1.00 63.81 204 SER A O 1
ATOM 1653 N N . ALA A 1 205 ? -9.611 -1.629 -4.258 1.00 66.06 205 ALA A N 1
ATOM 1654 C CA . ALA A 1 205 ? -9.012 -2.687 -5.076 1.00 66.06 205 ALA A CA 1
ATOM 1655 C C . ALA A 1 205 ? -8.008 -2.137 -6.101 1.00 66.06 205 ALA A C 1
ATOM 1657 O O . ALA A 1 205 ? -7.073 -2.843 -6.487 1.00 66.06 205 ALA A O 1
ATOM 1658 N N . ASN A 1 206 ? -8.184 -0.880 -6.525 1.00 78.94 206 ASN A N 1
ATOM 1659 C CA . ASN A 1 206 ? -7.256 -0.219 -7.428 1.00 78.94 206 ASN A CA 1
ATOM 1660 C C . ASN A 1 206 ? -5.978 0.090 -6.654 1.00 78.94 206 ASN A C 1
ATOM 1662 O O . ASN A 1 206 ? -5.946 0.951 -5.778 1.00 78.94 206 ASN A O 1
ATOM 1666 N N . THR A 1 207 ? -4.924 -0.650 -6.965 1.00 86.31 207 THR A N 1
ATOM 1667 C CA . THR A 1 207 ? -3.627 -0.545 -6.299 1.00 86.31 207 THR A CA 1
ATOM 1668 C C . THR A 1 207 ? -2.532 -0.337 -7.335 1.00 86.31 207 THR A C 1
ATOM 1670 O O . THR A 1 207 ? -2.691 -0.786 -8.476 1.00 86.31 207 THR A O 1
ATOM 1673 N N . PRO A 1 208 ? -1.399 0.290 -6.970 1.00 88.00 208 PRO A N 1
ATOM 1674 C CA . PRO A 1 208 ? -0.313 0.537 -7.920 1.00 88.00 208 PRO A CA 1
ATOM 1675 C C . PRO A 1 208 ? 0.177 -0.733 -8.620 1.00 88.00 208 PRO A C 1
ATOM 1677 O O . PRO A 1 208 ? 0.507 -0.699 -9.799 1.00 88.00 208 PRO A O 1
ATOM 1680 N N . ILE A 1 209 ? 0.129 -1.883 -7.940 1.00 91.19 209 ILE A N 1
ATOM 1681 C CA . ILE A 1 209 ? 0.503 -3.178 -8.516 1.00 91.19 209 ILE A CA 1
ATOM 1682 C C . ILE A 1 209 ? -0.374 -3.584 -9.718 1.00 91.19 209 ILE A C 1
ATOM 1684 O O . ILE A 1 209 ? 0.126 -4.192 -10.660 1.00 91.19 209 ILE A O 1
ATOM 1688 N N . THR A 1 210 ? -1.655 -3.193 -9.748 1.00 90.88 210 THR A N 1
ATOM 1689 C CA . THR A 1 210 ? -2.546 -3.448 -10.900 1.00 90.88 210 THR A CA 1
ATOM 1690 C C . THR A 1 210 ? -2.147 -2.599 -12.109 1.00 90.88 210 THR A C 1
ATOM 1692 O O . THR A 1 210 ? -2.174 -3.079 -13.245 1.00 90.88 210 THR A O 1
ATOM 1695 N N . TYR A 1 211 ? -1.730 -1.351 -11.870 1.00 93.06 211 TYR A N 1
ATOM 1696 C CA . TYR A 1 211 ? -1.197 -0.477 -12.915 1.00 93.06 211 TYR A CA 1
ATOM 1697 C C . TYR A 1 211 ? 0.143 -0.996 -13.434 1.00 93.06 211 TYR A C 1
ATOM 1699 O O . TYR A 1 211 ? 0.329 -1.058 -14.646 1.00 93.06 211 TYR A O 1
ATOM 1707 N N . VAL A 1 212 ? 1.033 -1.453 -12.547 1.00 94.62 212 VAL A N 1
ATOM 1708 C CA . VAL A 1 212 ? 2.298 -2.097 -12.932 1.00 94.62 212 VAL A CA 1
ATOM 1709 C C . VAL A 1 212 ? 2.038 -3.317 -13.817 1.00 94.62 212 VAL A C 1
ATOM 1711 O O . VAL A 1 212 ? 2.602 -3.390 -14.904 1.00 94.62 212 VAL A O 1
ATOM 1714 N N . GLU A 1 213 ? 1.154 -4.241 -13.419 1.00 93.00 213 GLU A N 1
ATOM 1715 C CA . GLU A 1 213 ? 0.847 -5.445 -14.214 1.00 93.00 213 GLU A CA 1
ATOM 1716 C C . GLU A 1 213 ? 0.31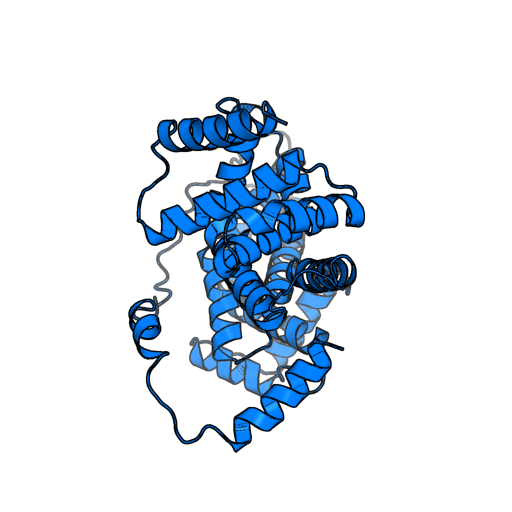1 -5.069 -15.605 1.00 93.00 213 GLU A C 1
ATOM 1718 O O . GLU A 1 213 ? 0.757 -5.592 -16.631 1.00 93.00 213 GLU A O 1
ATOM 1723 N N . SER A 1 214 ? -0.626 -4.118 -15.640 1.00 93.50 214 SER A N 1
ATOM 1724 C CA . SER A 1 214 ? -1.279 -3.673 -16.872 1.00 93.50 214 SER A CA 1
ATOM 1725 C C . SER A 1 214 ? -0.296 -2.984 -17.817 1.00 93.50 214 SER A C 1
ATOM 1727 O O . SER A 1 214 ? -0.200 -3.358 -18.989 1.00 93.50 214 SER A O 1
ATOM 1729 N N . LEU A 1 215 ? 0.469 -2.012 -17.315 1.00 94.69 215 LEU A N 1
ATOM 1730 C CA . LEU A 1 215 ? 1.427 -1.242 -18.106 1.00 94.69 215 LEU A CA 1
ATOM 1731 C C . LEU A 1 215 ? 2.621 -2.087 -18.542 1.00 94.69 215 LEU A C 1
ATOM 1733 O O . LEU A 1 215 ? 3.074 -1.933 -19.675 1.00 94.69 215 LEU A O 1
ATOM 1737 N N . LEU A 1 216 ? 3.094 -3.019 -17.711 1.00 93.19 216 LEU A N 1
ATOM 1738 C CA . LEU A 1 216 ? 4.158 -3.950 -18.089 1.00 93.19 216 LEU A CA 1
ATOM 1739 C C . LEU A 1 216 ? 3.712 -4.841 -19.256 1.00 93.19 216 LEU A C 1
ATOM 1741 O O . LEU A 1 216 ? 4.427 -4.965 -20.250 1.00 93.19 216 LEU A O 1
ATOM 1745 N N . ASN A 1 217 ? 2.498 -5.397 -19.190 1.00 92.38 217 ASN A N 1
ATOM 1746 C CA . ASN A 1 217 ? 1.940 -6.210 -20.271 1.00 92.38 217 ASN A CA 1
ATOM 1747 C C . ASN A 1 217 ? 1.699 -5.395 -21.558 1.00 92.38 217 ASN A C 1
ATOM 1749 O O . ASN A 1 217 ? 1.966 -5.890 -22.654 1.00 92.38 217 ASN A O 1
ATOM 1753 N N . LEU A 1 218 ? 1.227 -4.148 -21.455 1.00 93.12 218 LEU A N 1
ATOM 1754 C CA . LEU A 1 218 ? 1.062 -3.266 -22.618 1.00 93.12 218 LEU A CA 1
ATOM 1755 C C . LEU A 1 218 ? 2.412 -2.879 -23.238 1.00 93.12 218 LEU A C 1
ATOM 1757 O O . LEU A 1 218 ? 2.559 -2.926 -24.457 1.00 93.12 218 LEU A O 1
ATOM 1761 N N . THR A 1 219 ? 3.409 -2.570 -22.410 1.00 90.56 219 THR A N 1
ATOM 1762 C CA . THR A 1 219 ? 4.768 -2.226 -22.852 1.00 90.56 219 THR A CA 1
ATOM 1763 C C . THR A 1 219 ? 5.439 -3.405 -23.543 1.00 90.56 219 THR A C 1
ATOM 1765 O O . THR A 1 219 ? 6.027 -3.230 -24.609 1.00 90.56 219 THR A O 1
ATOM 1768 N N . TYR A 1 220 ? 5.292 -4.612 -22.992 1.00 90.31 220 TYR A N 1
ATOM 1769 C CA . TYR A 1 220 ? 5.786 -5.838 -23.612 1.00 90.31 220 TYR A CA 1
ATOM 1770 C C . TYR A 1 220 ? 5.182 -6.049 -25.008 1.00 90.31 220 TYR A C 1
ATOM 1772 O O . TYR A 1 220 ? 5.902 -6.282 -25.976 1.00 90.31 220 TYR A O 1
ATOM 1780 N N . ARG A 1 221 ? 3.859 -5.887 -25.142 1.00 89.31 221 ARG A N 1
ATOM 1781 C CA . ARG A 1 221 ? 3.165 -6.010 -26.436 1.00 89.31 221 ARG A CA 1
ATOM 1782 C C . ARG A 1 221 ? 3.557 -4.920 -27.430 1.00 89.31 221 ARG A C 1
ATOM 1784 O O . ARG A 1 221 ? 3.606 -5.187 -28.626 1.00 89.31 221 ARG A O 1
ATOM 1791 N N . ALA A 1 222 ? 3.819 -3.707 -26.950 1.00 88.19 222 ALA A N 1
ATOM 1792 C CA . ALA A 1 222 ? 4.233 -2.583 -27.783 1.00 88.19 222 ALA A CA 1
ATOM 1793 C C . ALA A 1 222 ? 5.672 -2.723 -28.308 1.00 88.19 222 ALA A C 1
ATOM 1795 O O . ALA A 1 222 ? 6.012 -2.084 -29.305 1.00 88.19 222 ALA A O 1
ATOM 1796 N N . ASN A 1 223 ? 6.499 -3.558 -27.669 1.00 86.50 223 ASN A N 1
ATOM 1797 C CA . ASN A 1 223 ? 7.915 -3.725 -27.991 1.00 86.50 223 ASN A CA 1
ATOM 1798 C C . ASN A 1 223 ? 8.297 -5.195 -28.233 1.00 86.50 223 ASN A C 1
ATOM 1800 O O . ASN A 1 223 ? 9.161 -5.728 -27.537 1.00 86.50 223 ASN A O 1
ATOM 1804 N N . PRO A 1 224 ? 7.724 -5.862 -29.252 1.00 83.31 224 PRO A N 1
ATOM 1805 C CA . PRO A 1 224 ? 7.989 -7.281 -29.512 1.00 83.31 224 PRO A CA 1
ATOM 1806 C C . PRO A 1 224 ? 9.446 -7.568 -29.916 1.00 83.31 224 PRO A C 1
ATOM 1808 O O . PRO A 1 224 ? 9.904 -8.702 -29.832 1.00 83.31 224 PRO A O 1
ATOM 1811 N N . HIS A 1 225 ? 10.174 -6.544 -30.365 1.00 83.50 225 HIS A N 1
ATOM 1812 C CA . HIS A 1 225 ? 11.586 -6.622 -30.736 1.00 83.50 225 HIS A CA 1
ATOM 1813 C C . HIS A 1 225 ? 12.526 -6.565 -29.520 1.00 83.50 225 HIS A C 1
ATOM 1815 O O . HIS A 1 225 ? 13.689 -6.957 -29.626 1.00 83.50 225 HIS A O 1
ATOM 1821 N N . LEU A 1 226 ? 12.043 -6.099 -28.363 1.00 81.75 226 LEU A N 1
ATOM 1822 C CA . LEU A 1 226 ? 12.829 -6.041 -27.139 1.00 81.75 226 LEU A CA 1
ATOM 1823 C C . LEU A 1 226 ? 12.735 -7.376 -26.390 1.00 81.75 226 LEU A C 1
ATOM 1825 O O . LEU A 1 226 ? 11.651 -7.859 -26.066 1.00 81.75 226 LEU A O 1
ATOM 1829 N N . LYS A 1 227 ? 13.887 -7.969 -26.060 1.00 83.12 227 LYS A N 1
ATOM 1830 C CA . LYS A 1 227 ? 13.969 -9.197 -25.252 1.00 83.12 227 LYS A CA 1
ATOM 1831 C C . LYS A 1 227 ? 13.753 -8.889 -23.765 1.00 83.12 227 LYS A C 1
ATOM 1833 O O . LYS A 1 227 ? 14.692 -8.918 -22.975 1.00 83.12 227 LYS A O 1
ATOM 1838 N N . MET A 1 228 ? 12.515 -8.573 -23.396 1.00 82.50 228 MET A N 1
ATOM 1839 C CA . MET A 1 228 ? 12.122 -8.298 -22.011 1.00 82.50 228 MET A CA 1
ATOM 1840 C C . MET A 1 228 ? 11.871 -9.597 -21.240 1.00 82.50 228 MET A C 1
ATOM 1842 O O . MET A 1 228 ? 11.056 -10.422 -21.660 1.00 82.50 228 MET A O 1
ATOM 1846 N N . ASN A 1 229 ? 12.518 -9.759 -20.084 1.00 86.00 229 ASN A N 1
ATOM 1847 C CA . ASN A 1 229 ? 12.167 -10.816 -19.135 1.00 86.00 229 ASN A CA 1
ATOM 1848 C C . ASN A 1 229 ? 11.023 -10.325 -18.234 1.00 86.00 229 ASN A C 1
ATOM 1850 O O . ASN A 1 229 ? 11.263 -9.648 -17.236 1.00 86.00 229 ASN A O 1
ATOM 1854 N N . ILE A 1 230 ? 9.778 -10.637 -18.609 1.00 88.31 230 ILE A N 1
ATOM 1855 C CA . ILE A 1 230 ? 8.580 -10.157 -17.898 1.00 88.31 230 ILE A CA 1
ATOM 1856 C C . ILE A 1 230 ? 8.535 -10.666 -16.454 1.00 88.31 230 ILE A C 1
ATOM 1858 O O . ILE A 1 230 ? 8.164 -9.899 -15.570 1.00 88.31 230 ILE A O 1
ATOM 1862 N N . ASP A 1 231 ? 8.919 -11.922 -16.214 1.00 87.56 231 ASP A N 1
ATOM 1863 C CA . ASP A 1 231 ? 8.857 -12.532 -14.881 1.00 87.56 231 ASP A CA 1
ATOM 1864 C C . ASP A 1 231 ? 9.792 -11.786 -13.918 1.00 87.56 231 ASP A C 1
ATOM 1866 O O . ASP A 1 231 ? 9.355 -11.303 -12.873 1.00 87.56 231 ASP A O 1
ATOM 1870 N N . SER A 1 232 ? 11.048 -11.565 -14.320 1.00 88.69 232 SER A N 1
ATOM 1871 C CA . SER A 1 232 ? 11.990 -10.786 -13.509 1.00 88.69 232 SER A CA 1
ATOM 1872 C C . SER A 1 232 ? 11.581 -9.316 -13.395 1.00 88.69 232 SER A C 1
ATOM 1874 O O . SER A 1 232 ? 11.697 -8.732 -12.322 1.00 88.69 232 SER A O 1
ATOM 1876 N N . LEU A 1 233 ? 11.059 -8.699 -14.462 1.00 89.81 233 LEU A N 1
ATOM 1877 C CA . LEU A 1 233 ? 10.570 -7.316 -14.398 1.00 89.81 233 LEU A CA 1
ATOM 1878 C C . LEU A 1 233 ? 9.431 -7.161 -13.394 1.00 89.81 233 LEU A C 1
ATOM 1880 O O . LEU A 1 233 ? 9.391 -6.170 -12.666 1.00 89.81 233 LEU A O 1
ATOM 1884 N N . TRP A 1 234 ? 8.526 -8.133 -13.336 1.00 91.25 234 TRP A N 1
ATOM 1885 C CA . TRP A 1 234 ? 7.451 -8.164 -12.358 1.00 91.25 234 TRP A CA 1
ATOM 1886 C C . TRP A 1 234 ? 7.988 -8.285 -10.930 1.00 91.25 234 TRP A C 1
ATOM 1888 O O . TRP A 1 234 ? 7.635 -7.468 -10.081 1.00 91.25 234 TRP A O 1
ATOM 1898 N N . GLU A 1 235 ? 8.885 -9.239 -10.673 1.00 89.44 235 GLU A N 1
ATOM 1899 C CA . GLU A 1 235 ? 9.494 -9.444 -9.352 1.00 89.44 235 GLU A CA 1
ATOM 1900 C C . GLU A 1 235 ? 10.219 -8.190 -8.852 1.00 89.44 235 GLU A C 1
ATOM 1902 O O . GLU A 1 235 ? 9.956 -7.720 -7.742 1.00 89.44 235 GLU A O 1
ATOM 1907 N N . TYR A 1 236 ? 11.068 -7.590 -9.693 1.00 89.81 236 TYR A N 1
ATOM 1908 C CA . TYR A 1 236 ? 11.751 -6.339 -9.360 1.00 89.81 236 TYR A CA 1
ATOM 1909 C C . TYR A 1 236 ? 10.760 -5.198 -9.141 1.00 89.81 236 TYR A C 1
ATOM 1911 O O . TYR A 1 236 ? 10.926 -4.427 -8.199 1.00 89.81 236 TYR A O 1
ATOM 1919 N N . SER A 1 237 ? 9.703 -5.103 -9.951 1.00 92.94 237 SER A N 1
ATOM 1920 C CA . SER A 1 237 ? 8.677 -4.071 -9.775 1.00 92.94 237 SER A CA 1
ATOM 1921 C C . SER A 1 237 ? 7.972 -4.188 -8.423 1.00 92.94 237 SER A C 1
ATOM 1923 O O . SER A 1 237 ? 7.758 -3.172 -7.767 1.00 92.94 237 SER A O 1
ATOM 1925 N N . VAL A 1 238 ? 7.654 -5.406 -7.970 1.00 90.62 238 VAL A N 1
ATOM 1926 C CA . VAL A 1 238 ? 7.060 -5.636 -6.641 1.00 90.62 238 VAL A CA 1
ATOM 1927 C C . VAL A 1 238 ? 8.031 -5.235 -5.527 1.00 90.62 238 VAL A C 1
ATOM 1929 O O . VAL A 1 238 ? 7.620 -4.563 -4.583 1.00 90.62 238 VAL A O 1
ATOM 1932 N N . LEU A 1 239 ? 9.315 -5.589 -5.642 1.00 90.00 239 LEU A N 1
ATOM 1933 C CA . LEU A 1 239 ? 10.338 -5.209 -4.658 1.00 90.00 239 LEU A CA 1
ATOM 1934 C C . LEU A 1 239 ? 10.515 -3.689 -4.568 1.00 90.00 239 LEU A C 1
ATOM 1936 O O . LEU A 1 239 ? 10.531 -3.123 -3.477 1.00 90.00 239 LEU A O 1
ATOM 1940 N N . ILE A 1 240 ? 10.608 -3.018 -5.715 1.00 90.44 240 ILE A N 1
ATOM 1941 C CA . ILE A 1 240 ? 10.729 -1.559 -5.787 1.00 90.44 240 ILE A CA 1
ATOM 1942 C C . ILE A 1 240 ? 9.486 -0.902 -5.186 1.00 90.44 240 ILE A C 1
ATOM 1944 O O . ILE A 1 240 ? 9.606 0.044 -4.408 1.00 90.44 240 ILE A O 1
ATOM 1948 N N . LEU A 1 241 ? 8.297 -1.418 -5.501 1.00 92.00 241 LEU A N 1
ATOM 1949 C CA . LEU A 1 241 ? 7.048 -0.906 -4.954 1.00 92.00 241 LEU A CA 1
ATOM 1950 C C . LEU A 1 241 ? 6.994 -1.078 -3.429 1.00 92.00 241 LEU A C 1
ATOM 1952 O O . LEU A 1 241 ? 6.593 -0.150 -2.732 1.00 92.00 241 LEU A O 1
ATOM 1956 N N . ASP A 1 242 ? 7.470 -2.202 -2.889 1.00 91.12 242 ASP A N 1
ATOM 1957 C CA . ASP A 1 242 ? 7.605 -2.390 -1.440 1.00 91.12 242 ASP A CA 1
ATOM 1958 C C . ASP A 1 242 ? 8.524 -1.351 -0.804 1.00 91.12 242 ASP A C 1
ATOM 1960 O O . ASP A 1 242 ? 8.167 -0.761 0.218 1.00 91.12 242 ASP A O 1
ATOM 1964 N N . CYS A 1 243 ? 9.676 -1.081 -1.421 1.00 88.50 243 CYS A N 1
ATOM 1965 C CA . CYS A 1 243 ? 10.589 -0.042 -0.954 1.00 88.50 243 CYS A CA 1
ATOM 1966 C C . CYS A 1 243 ? 9.932 1.342 -0.958 1.00 88.50 243 CYS A C 1
ATOM 1968 O O . CYS A 1 243 ? 10.085 2.078 0.018 1.00 88.50 243 CYS A O 1
ATOM 1970 N N . VAL A 1 244 ? 9.183 1.682 -2.014 1.00 89.69 244 VAL A N 1
ATOM 1971 C CA . VAL A 1 244 ? 8.439 2.948 -2.096 1.00 89.69 244 VAL A CA 1
ATOM 1972 C C . VAL A 1 244 ? 7.429 3.039 -0.956 1.00 89.69 244 VAL A C 1
ATOM 1974 O O . VAL A 1 244 ? 7.450 4.011 -0.209 1.00 89.69 244 VAL A O 1
ATOM 1977 N N . PHE A 1 245 ? 6.599 2.013 -0.755 1.00 89.31 245 PHE A N 1
ATOM 1978 C CA . PHE A 1 245 ? 5.574 2.020 0.292 1.00 89.31 245 PHE A CA 1
ATOM 1979 C C . PHE A 1 245 ? 6.155 2.071 1.712 1.00 89.31 245 PHE A C 1
ATOM 1981 O O . PHE A 1 245 ? 5.605 2.742 2.582 1.00 89.31 245 PHE A O 1
ATOM 1988 N N . LEU A 1 246 ? 7.285 1.408 1.962 1.00 87.75 246 LEU A N 1
ATOM 1989 C CA . LEU A 1 246 ? 7.969 1.458 3.259 1.00 87.75 246 LEU A CA 1
ATOM 1990 C C . LEU A 1 246 ? 8.623 2.819 3.546 1.00 87.75 246 LEU A C 1
ATOM 1992 O O . LEU A 1 246 ? 8.962 3.097 4.698 1.00 87.75 246 LEU A O 1
ATOM 1996 N N . ARG A 1 247 ? 8.836 3.645 2.516 1.00 84.38 247 ARG A N 1
ATOM 1997 C CA . ARG A 1 247 ? 9.559 4.925 2.577 1.00 84.38 247 ARG A CA 1
ATOM 1998 C C . ARG A 1 247 ? 8.770 6.062 1.923 1.00 84.38 247 ARG A C 1
ATOM 2000 O O . ARG A 1 247 ? 9.384 6.983 1.392 1.00 84.38 247 ARG A O 1
ATOM 2007 N N . MET A 1 248 ? 7.434 6.009 1.954 1.00 83.19 248 MET A N 1
ATOM 2008 C CA . MET A 1 248 ? 6.598 6.964 1.212 1.00 83.19 248 MET A CA 1
ATOM 2009 C C . MET A 1 248 ? 6.920 8.420 1.558 1.00 83.19 248 MET A C 1
ATOM 2011 O O . MET A 1 248 ? 7.050 9.229 0.646 1.00 83.19 248 MET A O 1
ATOM 2015 N N . ASP A 1 249 ? 7.146 8.739 2.834 1.00 80.69 249 ASP A N 1
ATOM 2016 C CA . ASP A 1 249 ? 7.469 10.108 3.258 1.00 80.69 249 ASP A CA 1
ATOM 2017 C C . ASP A 1 249 ? 8.777 10.619 2.636 1.00 80.69 249 ASP A C 1
ATOM 2019 O O . ASP A 1 249 ? 8.840 11.730 2.108 1.00 80.69 249 ASP A O 1
ATOM 2023 N N . ASP A 1 250 ? 9.830 9.796 2.663 1.00 82.75 250 ASP A N 1
ATOM 2024 C CA . ASP A 1 250 ? 11.129 10.138 2.072 1.00 82.75 250 ASP A CA 1
ATOM 2025 C C . ASP A 1 250 ? 11.030 10.238 0.549 1.00 82.75 250 ASP A C 1
ATOM 2027 O O . ASP A 1 250 ? 11.637 11.116 -0.066 1.00 82.75 250 ASP A O 1
ATOM 2031 N N . PHE A 1 251 ? 10.259 9.336 -0.053 1.00 86.69 251 PHE A N 1
ATOM 2032 C CA . PHE A 1 251 ? 10.028 9.276 -1.484 1.00 86.69 251 PHE A CA 1
ATOM 2033 C C . PHE A 1 251 ? 9.303 10.523 -1.999 1.00 86.69 251 PHE A C 1
ATOM 2035 O O . PHE A 1 251 ? 9.830 11.214 -2.873 1.00 86.69 251 PHE A O 1
ATOM 2042 N N . TYR A 1 252 ? 8.138 10.863 -1.442 1.00 83.44 252 TYR A N 1
ATOM 2043 C CA . TYR A 1 252 ? 7.381 12.032 -1.890 1.00 83.44 252 TYR A CA 1
ATOM 2044 C C . TYR A 1 252 ? 8.125 13.332 -1.589 1.00 83.44 252 TYR A C 1
ATOM 2046 O O . TYR A 1 252 ? 8.134 14.225 -2.435 1.00 83.44 252 TYR A O 1
ATOM 2054 N N . ARG A 1 253 ? 8.860 13.419 -0.469 1.00 81.25 253 ARG A N 1
ATOM 2055 C CA . ARG A 1 253 ? 9.749 14.563 -0.199 1.00 81.25 253 ARG A CA 1
ATOM 2056 C C . ARG A 1 253 ? 10.784 14.755 -1.313 1.00 81.25 253 ARG A C 1
ATOM 2058 O O . ARG A 1 253 ? 11.013 15.883 -1.742 1.00 81.25 253 ARG A O 1
ATOM 2065 N N . ARG A 1 254 ? 11.383 13.675 -1.824 1.00 82.31 254 ARG A N 1
ATOM 2066 C CA . ARG A 1 254 ? 12.345 13.744 -2.942 1.00 82.31 254 ARG A CA 1
ATOM 2067 C C . ARG A 1 254 ? 11.692 14.134 -4.252 1.00 82.31 254 ARG A C 1
ATOM 2069 O O . ARG A 1 254 ? 12.255 14.947 -4.972 1.00 82.31 254 ARG A O 1
ATOM 2076 N N . ILE A 1 255 ? 10.516 13.593 -4.557 1.00 83.81 255 ILE A N 1
ATOM 2077 C CA . ILE A 1 255 ? 9.772 13.993 -5.756 1.00 83.81 255 ILE A CA 1
ATOM 2078 C C . ILE A 1 255 ? 9.476 15.495 -5.720 1.00 83.81 255 ILE A C 1
ATOM 2080 O O . ILE A 1 255 ? 9.696 16.181 -6.715 1.00 83.81 255 ILE A O 1
ATOM 2084 N N . LEU A 1 256 ? 9.081 16.030 -4.564 1.00 81.31 256 LEU A N 1
ATOM 2085 C CA . LEU A 1 256 ? 8.843 17.465 -4.402 1.00 81.31 256 LEU A CA 1
ATOM 2086 C C . LEU A 1 256 ? 10.114 18.294 -4.594 1.00 81.31 256 LEU A C 1
ATOM 2088 O O . LEU A 1 256 ? 10.070 19.298 -5.300 1.00 81.31 256 LEU A O 1
ATOM 2092 N N . LEU A 1 257 ? 11.248 17.851 -4.045 1.00 79.94 257 LEU A N 1
ATOM 2093 C CA . LEU A 1 257 ? 12.549 18.490 -4.276 1.00 79.94 257 LEU A CA 1
ATOM 2094 C C . LEU A 1 257 ? 12.969 18.438 -5.754 1.00 79.94 257 LEU A C 1
ATOM 2096 O O . LEU A 1 257 ? 13.510 19.409 -6.272 1.00 79.94 257 LEU A O 1
ATOM 2100 N N . LEU A 1 258 ? 12.706 17.335 -6.457 1.00 80.12 258 LEU A N 1
ATOM 2101 C CA . LEU A 1 258 ? 13.045 17.189 -7.876 1.00 80.12 258 LEU A CA 1
ATOM 2102 C C . LEU A 1 258 ? 12.189 18.084 -8.781 1.00 80.12 258 LEU A C 1
ATOM 2104 O O . LEU A 1 258 ? 12.702 18.595 -9.775 1.00 80.12 258 LEU A O 1
ATOM 2108 N N . VAL A 1 259 ? 10.908 18.264 -8.451 1.00 78.06 259 VAL A N 1
ATOM 2109 C CA . VAL A 1 259 ? 9.959 19.055 -9.253 1.00 78.06 259 VAL A CA 1
ATOM 2110 C C . VAL A 1 259 ? 10.048 20.550 -8.934 1.00 78.06 259 VAL A C 1
ATOM 2112 O O . VAL A 1 259 ? 9.961 21.378 -9.839 1.00 78.06 259 VAL A O 1
ATOM 2115 N N . HIS A 1 260 ? 10.227 20.920 -7.663 1.00 76.12 260 HIS A N 1
ATOM 2116 C CA . HIS A 1 260 ? 10.188 22.317 -7.214 1.00 76.12 260 HIS A CA 1
ATOM 2117 C C . HIS A 1 260 ? 11.556 22.894 -6.808 1.00 76.12 260 HIS A C 1
ATOM 2119 O O . HIS A 1 260 ? 11.665 24.107 -6.620 1.00 76.12 260 HIS A O 1
ATOM 2125 N N . GLY A 1 261 ? 12.615 22.085 -6.708 1.00 73.06 261 GLY A N 1
ATOM 2126 C CA . GLY A 1 261 ? 13.916 22.526 -6.188 1.00 73.06 261 GLY A CA 1
ATOM 2127 C C . GLY A 1 261 ? 13.820 22.966 -4.723 1.00 73.06 261 GLY A C 1
ATOM 2128 O O . GLY A 1 261 ? 12.991 22.452 -3.979 1.00 73.06 261 GLY A O 1
ATOM 2129 N N . ASP A 1 262 ? 14.601 23.973 -4.319 1.00 62.62 262 ASP A N 1
ATOM 2130 C CA . ASP A 1 262 ? 14.540 24.562 -2.964 1.00 62.62 262 ASP A CA 1
ATOM 2131 C C . ASP A 1 262 ? 13.211 25.280 -2.653 1.00 62.62 262 ASP A C 1
ATOM 2133 O O . ASP A 1 262 ? 12.958 25.661 -1.516 1.00 62.62 262 ASP A O 1
ATOM 2137 N N . ARG A 1 263 ? 12.304 25.418 -3.630 1.00 60.34 263 ARG A N 1
ATOM 2138 C CA . ARG A 1 263 ? 10.988 26.065 -3.474 1.00 60.34 263 ARG A CA 1
ATOM 2139 C C . ARG A 1 263 ? 9.907 25.111 -2.950 1.00 60.34 263 ARG A C 1
ATOM 2141 O O . ARG A 1 263 ? 8.730 25.265 -3.275 1.00 60.34 263 ARG A O 1
ATOM 2148 N N . THR A 1 264 ? 10.291 24.108 -2.160 1.00 58.88 264 THR A N 1
ATOM 2149 C CA . THR A 1 264 ? 9.359 23.102 -1.607 1.00 58.88 264 THR A CA 1
ATOM 2150 C C . THR A 1 264 ? 8.257 23.710 -0.739 1.00 58.88 264 THR A C 1
ATOM 2152 O O . THR A 1 264 ? 7.158 23.165 -0.685 1.00 58.88 264 THR A O 1
ATOM 2155 N N . GLU A 1 265 ? 8.512 24.877 -0.148 1.00 57.59 265 GLU A N 1
ATOM 2156 C CA . GLU A 1 265 ? 7.558 25.676 0.632 1.00 57.59 265 GLU A CA 1
ATOM 2157 C C . GLU A 1 265 ? 6.307 26.125 -0.155 1.00 57.59 265 GLU A C 1
ATOM 2159 O O . GLU A 1 265 ? 5.293 26.463 0.449 1.00 57.59 265 GLU A O 1
ATOM 2164 N N . PHE A 1 266 ? 6.330 26.069 -1.495 1.00 52.75 266 PHE A N 1
ATOM 2165 C CA . PHE A 1 266 ? 5.195 26.440 -2.356 1.00 52.75 266 PHE A CA 1
ATOM 2166 C C . PHE A 1 266 ? 4.372 25.247 -2.863 1.00 52.75 266 PHE A C 1
ATOM 2168 O O . PHE A 1 266 ? 3.392 25.437 -3.595 1.00 52.75 266 PHE A O 1
ATOM 2175 N N . ALA A 1 267 ? 4.757 24.011 -2.535 1.00 61.62 267 ALA A N 1
ATOM 2176 C CA . ALA A 1 267 ? 3.971 22.845 -2.913 1.00 61.62 267 ALA A CA 1
ATOM 2177 C C . ALA A 1 267 ? 2.714 22.771 -2.035 1.00 61.62 267 ALA A C 1
ATOM 2179 O O . ALA A 1 267 ? 2.771 22.371 -0.873 1.00 61.62 267 ALA A O 1
ATOM 2180 N N . THR A 1 268 ? 1.560 23.157 -2.588 1.00 66.62 268 THR A N 1
ATOM 2181 C CA . THR A 1 268 ? 0.283 22.997 -1.887 1.00 66.62 268 THR A CA 1
ATOM 2182 C C . THR A 1 268 ? 0.018 21.518 -1.623 1.00 66.62 268 THR A C 1
ATOM 2184 O O . THR A 1 268 ? 0.316 20.653 -2.453 1.00 66.62 268 THR A O 1
ATOM 2187 N N . ARG A 1 269 ? -0.589 21.211 -0.473 1.00 68.00 269 ARG A N 1
ATOM 2188 C CA . ARG A 1 269 ? -0.914 19.832 -0.091 1.00 68.00 269 ARG A CA 1
ATOM 2189 C C . ARG A 1 269 ? -1.762 19.110 -1.138 1.00 68.00 269 ARG A C 1
ATOM 2191 O O . ARG A 1 269 ? -1.560 17.927 -1.383 1.00 68.00 269 ARG A O 1
ATOM 2198 N N . GLU A 1 270 ? -2.648 19.835 -1.810 1.00 66.56 270 GLU A N 1
ATOM 2199 C CA . GLU A 1 270 ? -3.455 19.315 -2.916 1.00 66.56 270 GLU A CA 1
ATOM 2200 C C . GLU A 1 270 ? -2.606 18.758 -4.065 1.00 66.56 270 GLU A C 1
ATOM 2202 O O . GLU A 1 270 ? -2.916 17.692 -4.591 1.00 66.56 270 GLU A O 1
ATOM 2207 N N . ARG A 1 271 ? -1.503 19.424 -4.430 1.00 69.94 271 ARG A N 1
ATOM 2208 C CA . ARG A 1 271 ? -0.597 18.945 -5.488 1.00 69.94 271 ARG A CA 1
ATOM 2209 C C . ARG A 1 271 ? 0.153 17.689 -5.067 1.00 69.94 271 ARG A C 1
ATOM 2211 O O . ARG A 1 271 ? 0.333 16.790 -5.882 1.00 69.94 271 ARG A O 1
ATOM 2218 N N . ILE A 1 272 ? 0.546 17.604 -3.797 1.00 72.19 272 ILE A N 1
ATOM 2219 C CA . ILE A 1 272 ? 1.162 16.396 -3.232 1.00 72.19 272 ILE A CA 1
ATOM 2220 C C . ILE A 1 272 ? 0.173 15.234 -3.338 1.00 72.19 272 ILE A C 1
ATOM 2222 O O . ILE A 1 272 ? 0.503 14.200 -3.908 1.00 72.19 272 ILE A O 1
ATOM 2226 N N . LEU A 1 273 ? -1.067 15.437 -2.885 1.00 71.12 273 LEU A N 1
ATOM 2227 C CA . LEU A 1 273 ? -2.122 14.424 -2.942 1.00 71.12 273 LEU A CA 1
ATOM 2228 C C . LEU A 1 273 ? -2.448 13.985 -4.377 1.00 71.12 273 LEU A C 1
ATOM 2230 O O . LEU A 1 273 ? -2.730 12.810 -4.596 1.00 71.12 273 LEU A O 1
ATOM 2234 N N . GLN A 1 274 ? -2.382 14.889 -5.360 1.00 77.56 274 GLN A N 1
ATOM 2235 C CA . GLN A 1 274 ? -2.550 14.538 -6.776 1.00 77.56 274 GLN A CA 1
ATOM 2236 C C . GLN A 1 274 ? -1.443 13.599 -7.267 1.00 77.56 274 GLN A C 1
ATOM 2238 O O . GLN A 1 274 ? -1.742 12.594 -7.908 1.00 77.56 274 GLN A O 1
ATOM 2243 N N . VAL A 1 275 ? -0.182 13.887 -6.933 1.00 79.56 275 VAL A N 1
ATOM 2244 C CA . VAL A 1 275 ? 0.953 13.020 -7.291 1.00 79.56 275 VAL A CA 1
ATOM 2245 C C . VAL A 1 275 ? 0.867 11.675 -6.566 1.00 79.56 275 VAL A C 1
ATOM 2247 O O . VAL A 1 275 ? 1.122 10.638 -7.172 1.00 79.56 275 VAL A O 1
ATOM 2250 N N . GLU A 1 276 ? 0.461 11.666 -5.294 1.00 80.00 276 GLU A N 1
ATOM 2251 C CA . GLU A 1 276 ? 0.235 10.432 -4.531 1.00 80.00 276 GLU A CA 1
ATOM 2252 C C . GLU A 1 276 ? -0.899 9.570 -5.103 1.00 80.00 276 GLU A C 1
ATOM 2254 O O . GLU A 1 276 ? -0.853 8.339 -5.025 1.00 80.00 276 GLU A O 1
ATOM 2259 N N . ALA A 1 277 ? -1.935 10.209 -5.650 1.00 80.06 277 ALA A N 1
ATOM 2260 C CA . ALA A 1 277 ? -3.084 9.536 -6.243 1.00 80.06 277 ALA A CA 1
ATOM 2261 C C . ALA A 1 277 ? -2.801 9.000 -7.657 1.00 80.06 277 ALA A C 1
ATOM 2263 O O . ALA A 1 277 ? -3.529 8.121 -8.129 1.00 80.06 277 ALA A O 1
ATOM 2264 N N . ASP A 1 278 ? -1.752 9.482 -8.330 1.00 87.94 278 ASP A N 1
ATOM 2265 C CA . ASP A 1 278 ? -1.397 9.045 -9.679 1.00 87.94 278 ASP A CA 1
ATOM 2266 C C . ASP A 1 278 ? -0.601 7.729 -9.668 1.00 87.94 278 ASP A C 1
ATOM 2268 O O . ASP A 1 278 ? 0.624 7.657 -9.819 1.00 87.94 278 ASP A O 1
ATOM 2272 N N . TYR A 1 279 ? -1.340 6.631 -9.510 1.00 91.25 279 TYR A N 1
ATOM 2273 C CA . TYR A 1 279 ? -0.784 5.281 -9.559 1.00 91.25 279 TYR A CA 1
ATOM 2274 C C . TYR A 1 279 ? -0.248 4.891 -10.940 1.00 91.25 279 TYR A C 1
ATOM 2276 O O . TYR A 1 279 ? 0.605 4.004 -11.016 1.00 91.25 279 TYR A O 1
ATOM 2284 N N . ALA A 1 280 ? -0.708 5.531 -12.021 1.00 92.12 280 ALA A N 1
ATOM 2285 C CA . ALA A 1 280 ? -0.191 5.274 -13.360 1.00 92.12 280 ALA A CA 1
ATOM 2286 C C . ALA A 1 280 ? 1.214 5.869 -13.515 1.00 92.12 280 ALA A C 1
ATOM 2288 O O . ALA A 1 280 ? 2.118 5.178 -13.995 1.00 92.12 280 ALA A O 1
ATOM 2289 N N . LEU A 1 281 ? 1.424 7.096 -13.032 1.00 93.44 281 LEU A N 1
ATOM 2290 C CA . LEU A 1 281 ? 2.736 7.735 -12.984 1.00 93.44 281 LEU A CA 1
ATOM 2291 C C . LEU A 1 281 ? 3.707 6.946 -12.100 1.00 93.44 281 LEU A C 1
ATOM 2293 O O . LEU A 1 281 ? 4.820 6.637 -12.538 1.00 93.44 281 LEU A O 1
ATOM 2297 N N . LEU A 1 282 ? 3.275 6.549 -10.897 1.00 93.44 282 LEU A N 1
ATOM 2298 C CA . LEU A 1 282 ? 4.079 5.702 -10.011 1.00 93.44 282 LEU A CA 1
ATOM 2299 C C . LEU A 1 282 ? 4.468 4.384 -10.700 1.00 93.44 282 LEU A C 1
ATOM 2301 O O . LEU A 1 282 ? 5.641 4.007 -10.694 1.00 93.44 282 LEU A O 1
ATOM 2305 N N . ALA A 1 283 ? 3.514 3.704 -11.341 1.00 94.94 283 ALA A N 1
ATOM 2306 C CA . ALA A 1 283 ? 3.772 2.456 -12.052 1.00 94.94 283 ALA A CA 1
ATOM 2307 C C . ALA A 1 283 ? 4.774 2.628 -13.206 1.00 94.94 283 ALA A C 1
ATOM 2309 O O . ALA A 1 283 ? 5.652 1.779 -13.369 1.00 94.94 283 ALA A O 1
ATOM 2310 N N . CYS A 1 284 ? 4.706 3.731 -13.963 1.00 94.88 284 CYS A N 1
ATOM 2311 C CA . CYS A 1 284 ? 5.704 4.045 -14.992 1.00 94.88 284 CYS A CA 1
ATOM 2312 C C . CYS A 1 284 ? 7.111 4.155 -14.392 1.00 94.88 284 CYS A C 1
ATOM 2314 O O . CYS A 1 284 ? 8.047 3.535 -14.899 1.00 94.88 284 CYS A O 1
ATOM 2316 N N . GLY A 1 285 ? 7.257 4.893 -13.287 1.00 94.06 285 GLY A N 1
ATOM 2317 C CA . GLY A 1 285 ? 8.536 5.039 -12.590 1.00 94.06 285 GLY A CA 1
ATOM 2318 C C . GLY A 1 285 ? 9.092 3.705 -12.084 1.00 94.06 285 GLY A C 1
ATOM 2319 O O . GLY A 1 285 ? 10.269 3.406 -12.292 1.00 94.06 285 GLY A O 1
ATOM 2320 N N . VAL A 1 286 ? 8.240 2.871 -11.480 1.00 94.69 286 VAL A N 1
ATOM 2321 C CA . VAL A 1 286 ? 8.607 1.534 -10.980 1.00 94.69 286 VAL A CA 1
ATOM 2322 C C . VAL A 1 286 ? 9.099 0.630 -12.113 1.00 94.69 286 VAL A C 1
ATOM 2324 O O . VAL A 1 286 ? 10.163 0.022 -11.985 1.00 94.69 286 VAL A O 1
ATOM 2327 N N . ILE A 1 287 ? 8.377 0.578 -13.238 1.00 94.19 287 ILE A N 1
ATOM 2328 C CA . ILE A 1 287 ? 8.764 -0.228 -14.408 1.00 94.19 287 ILE A CA 1
ATOM 2329 C C . ILE A 1 287 ? 10.107 0.250 -14.971 1.00 94.19 287 ILE A C 1
ATOM 2331 O O . ILE A 1 287 ? 10.965 -0.573 -15.291 1.00 94.19 287 ILE A O 1
ATOM 2335 N N . CYS A 1 288 ? 10.317 1.564 -15.065 1.00 92.69 288 CYS A N 1
ATOM 2336 C CA . CYS A 1 288 ? 11.575 2.149 -15.527 1.00 92.69 288 CYS A CA 1
ATOM 2337 C C . CYS A 1 288 ? 12.775 1.748 -14.649 1.00 92.69 288 CYS A C 1
ATOM 2339 O O . CYS A 1 288 ? 13.829 1.378 -15.180 1.00 92.69 288 CYS A O 1
ATOM 2341 N N . ILE A 1 289 ? 12.626 1.754 -13.319 1.00 90.50 289 ILE A N 1
ATOM 2342 C CA . ILE A 1 289 ? 13.679 1.273 -12.409 1.00 90.50 289 ILE A CA 1
ATOM 2343 C C . ILE A 1 289 ? 13.899 -0.228 -12.558 1.00 90.50 289 ILE A C 1
ATOM 2345 O O . ILE A 1 289 ? 15.047 -0.646 -12.696 1.00 90.50 289 ILE A O 1
ATOM 2349 N N . ALA A 1 290 ? 12.835 -1.031 -12.609 1.00 89.75 290 ALA A N 1
ATOM 2350 C CA . ALA A 1 290 ? 12.957 -2.474 -12.811 1.00 89.75 290 ALA A CA 1
ATOM 2351 C C . ALA A 1 290 ? 13.709 -2.798 -14.115 1.00 89.75 290 ALA A C 1
ATOM 2353 O O . ALA A 1 290 ? 14.619 -3.627 -14.123 1.00 89.75 290 ALA A O 1
ATOM 2354 N N . CYS A 1 291 ? 13.399 -2.083 -15.202 1.00 89.19 291 CYS A N 1
ATOM 2355 C CA . CYS A 1 291 ? 14.115 -2.202 -16.472 1.00 89.19 291 CYS A CA 1
ATOM 2356 C C . CYS A 1 291 ? 15.590 -1.822 -16.336 1.00 89.19 291 CYS A C 1
ATOM 2358 O O . CYS A 1 291 ? 16.449 -2.543 -16.838 1.00 89.19 291 CYS A O 1
ATOM 2360 N N . THR A 1 292 ? 15.890 -0.733 -15.628 1.00 87.00 292 THR A N 1
ATOM 2361 C CA . THR A 1 292 ? 17.271 -0.281 -15.404 1.00 87.00 292 THR A CA 1
ATOM 2362 C C . THR A 1 292 ? 18.078 -1.314 -14.618 1.00 87.00 292 THR A C 1
ATOM 2364 O O . THR A 1 292 ? 19.231 -1.570 -14.960 1.00 87.00 292 THR A O 1
ATOM 2367 N N . CYS A 1 293 ? 17.477 -1.945 -13.605 1.00 84.81 293 CYS A N 1
ATOM 2368 C CA . CYS A 1 293 ? 18.124 -2.979 -12.797 1.00 84.81 293 CYS A CA 1
ATOM 2369 C C . CYS A 1 293 ? 18.463 -4.249 -13.592 1.00 84.81 293 CYS A C 1
ATOM 2371 O O . CYS A 1 293 ? 19.460 -4.895 -13.287 1.00 84.81 293 CYS A O 1
ATOM 2373 N N . ILE A 1 294 ? 17.648 -4.612 -14.588 1.00 83.62 294 ILE A N 1
ATOM 2374 C CA . ILE A 1 294 ? 17.798 -5.874 -15.334 1.00 83.62 294 ILE A CA 1
ATOM 2375 C C . ILE A 1 294 ? 18.585 -5.684 -16.635 1.00 83.62 294 ILE A C 1
ATOM 2377 O O . ILE A 1 294 ? 19.441 -6.499 -16.971 1.00 83.62 294 ILE A O 1
ATOM 2381 N N . HIS A 1 295 ? 18.276 -4.630 -17.388 1.00 82.12 295 HIS A N 1
ATOM 2382 C CA . HIS A 1 295 ? 18.748 -4.435 -18.761 1.00 82.12 295 HIS A CA 1
ATOM 2383 C C . HIS A 1 295 ? 19.718 -3.254 -18.913 1.00 82.12 295 HIS A C 1
ATOM 2385 O O . HIS A 1 295 ? 20.277 -3.063 -19.991 1.00 82.12 295 HIS A O 1
ATOM 2391 N N . GLY A 1 296 ? 19.948 -2.478 -17.850 1.00 78.62 296 GLY A N 1
ATOM 2392 C CA . GLY A 1 296 ? 20.805 -1.296 -17.883 1.00 78.62 296 GLY A CA 1
ATOM 2393 C C . GLY A 1 296 ? 20.114 -0.051 -18.450 1.00 78.62 296 GLY A C 1
ATOM 2394 O O . GLY A 1 296 ? 18.944 -0.067 -18.835 1.00 78.62 296 GLY A O 1
ATOM 2395 N N . ARG A 1 297 ? 20.850 1.068 -18.466 1.00 75.38 297 ARG A N 1
ATOM 2396 C CA . ARG A 1 297 ? 20.306 2.398 -18.796 1.00 75.38 297 ARG A CA 1
ATOM 2397 C C . ARG A 1 297 ? 19.913 2.556 -20.261 1.00 75.38 297 ARG A C 1
ATOM 2399 O O . ARG A 1 297 ? 18.941 3.242 -20.535 1.00 75.38 297 ARG A O 1
ATOM 2406 N N . ASP A 1 298 ? 20.587 1.887 -21.186 1.00 74.31 298 ASP A N 1
ATOM 2407 C CA . ASP A 1 298 ? 20.317 2.058 -22.622 1.00 74.31 298 ASP A CA 1
ATOM 2408 C C . ASP A 1 298 ? 18.925 1.538 -23.023 1.00 74.31 298 ASP A C 1
ATOM 2410 O O . ASP A 1 298 ? 18.327 1.993 -23.996 1.00 74.31 298 ASP A O 1
ATOM 2414 N N . PHE A 1 299 ? 18.366 0.627 -22.221 1.00 78.94 299 PHE A N 1
ATOM 2415 C CA . PHE A 1 299 ? 17.059 0.018 -22.447 1.00 78.94 299 PHE A CA 1
ATOM 2416 C C . PHE A 1 299 ? 15.881 0.908 -22.012 1.00 78.94 299 PHE A C 1
ATOM 2418 O O . PHE A 1 299 ? 14.752 0.724 -22.477 1.00 78.94 299 PHE A O 1
ATOM 2425 N N . ILE A 1 300 ? 16.123 1.885 -21.128 1.00 85.06 300 ILE A N 1
ATOM 2426 C CA . ILE A 1 300 ? 15.049 2.691 -20.532 1.00 85.06 300 ILE A CA 1
ATOM 2427 C C . ILE A 1 300 ? 14.371 3.592 -21.563 1.00 85.06 300 ILE A C 1
ATOM 2429 O O . ILE A 1 300 ? 13.164 3.779 -21.487 1.00 85.06 300 ILE A O 1
ATOM 2433 N N . ASN A 1 301 ? 15.106 4.104 -22.555 1.00 86.00 301 ASN A N 1
ATOM 2434 C CA . ASN A 1 301 ? 14.580 5.085 -23.506 1.00 86.00 301 ASN A CA 1
ATOM 2435 C C . ASN A 1 301 ? 13.437 4.503 -24.349 1.00 86.00 301 ASN A C 1
ATOM 2437 O O . ASN A 1 301 ? 12.383 5.126 -24.483 1.00 86.00 301 ASN A O 1
ATOM 2441 N N . SER A 1 302 ? 13.598 3.276 -24.854 1.00 86.94 302 SER A N 1
ATOM 2442 C CA . SER A 1 302 ? 12.563 2.587 -25.638 1.00 86.94 302 SER A CA 1
ATOM 2443 C C . SER A 1 302 ? 11.328 2.243 -24.796 1.00 86.94 302 SER A C 1
ATOM 2445 O O . SER A 1 302 ? 10.188 2.408 -25.248 1.00 86.94 302 SER A O 1
ATOM 2447 N N . VAL A 1 303 ? 11.543 1.808 -23.551 1.00 89.56 303 VAL A N 1
ATOM 2448 C CA . VAL A 1 303 ? 10.468 1.511 -22.592 1.00 89.56 303 VAL A CA 1
ATOM 2449 C C . VAL A 1 303 ? 9.721 2.785 -22.200 1.00 89.56 303 VAL A C 1
ATOM 2451 O O . VAL A 1 303 ? 8.495 2.817 -22.254 1.00 89.56 303 VAL A O 1
ATOM 2454 N N . MET A 1 304 ? 10.441 3.856 -21.879 1.00 90.69 304 MET A N 1
ATOM 2455 C CA . MET A 1 304 ? 9.888 5.145 -21.471 1.00 90.69 304 MET A CA 1
ATOM 2456 C C . MET A 1 304 ? 9.087 5.799 -22.595 1.00 90.69 304 MET A C 1
ATOM 2458 O O . MET A 1 304 ? 7.973 6.256 -22.353 1.00 90.69 304 MET A O 1
ATOM 2462 N N . PHE A 1 305 ? 9.589 5.768 -23.833 1.00 90.31 305 PHE A N 1
ATOM 2463 C CA . PHE A 1 305 ? 8.838 6.242 -24.997 1.00 90.31 305 PHE A CA 1
ATOM 2464 C C . PHE A 1 305 ? 7.530 5.460 -25.187 1.00 90.31 305 PHE A C 1
ATOM 2466 O O . PHE A 1 305 ? 6.477 6.024 -25.487 1.00 90.31 305 PHE A O 1
ATOM 2473 N N . SER A 1 306 ? 7.571 4.146 -24.957 1.00 91.62 306 SER A N 1
ATOM 2474 C CA . SER A 1 306 ? 6.379 3.303 -25.033 1.00 91.62 306 SER A CA 1
ATOM 2475 C C . SER A 1 306 ? 5.377 3.615 -23.927 1.00 91.62 306 SER A C 1
ATOM 2477 O O . SER A 1 306 ? 4.187 3.731 -24.212 1.00 91.62 306 SER A O 1
ATOM 2479 N N . LEU A 1 307 ? 5.847 3.796 -22.692 1.00 93.44 307 LEU A N 1
ATOM 2480 C CA . LEU A 1 307 ? 5.016 4.181 -21.552 1.00 93.44 307 LEU A CA 1
ATOM 2481 C C . LEU A 1 307 ? 4.369 5.550 -21.771 1.00 93.44 307 LEU A C 1
ATOM 2483 O O . LEU A 1 307 ? 3.161 5.673 -21.575 1.00 93.44 307 LEU A O 1
ATOM 2487 N N . GLN A 1 308 ? 5.120 6.541 -22.259 1.00 94.56 308 GLN A N 1
ATOM 2488 C CA . GLN A 1 308 ? 4.591 7.854 -22.638 1.00 94.56 308 GLN A CA 1
ATOM 2489 C C . GLN A 1 308 ? 3.479 7.726 -23.685 1.00 94.56 308 GLN A C 1
ATOM 2491 O O . GLN A 1 308 ? 2.412 8.312 -23.529 1.00 94.56 308 GLN A O 1
ATOM 2496 N N . ARG A 1 309 ? 3.686 6.921 -24.733 1.00 93.38 309 ARG A N 1
ATOM 2497 C CA . ARG A 1 309 ? 2.675 6.713 -25.781 1.00 93.38 309 ARG A CA 1
ATOM 2498 C C . ARG A 1 309 ? 1.423 5.995 -25.269 1.00 93.38 309 ARG A C 1
ATOM 2500 O O . ARG A 1 309 ? 0.330 6.290 -25.737 1.00 93.38 309 ARG A O 1
ATOM 2507 N N . ILE A 1 310 ? 1.576 5.040 -24.350 1.00 92.94 310 ILE A N 1
ATOM 2508 C CA . ILE A 1 310 ? 0.461 4.258 -23.788 1.00 92.94 310 ILE A CA 1
ATOM 2509 C C . ILE A 1 310 ? -0.360 5.092 -22.797 1.00 92.94 310 ILE A C 1
ATOM 2511 O O . ILE A 1 310 ? -1.584 5.004 -22.793 1.00 92.94 310 ILE A O 1
ATOM 2515 N N . THR A 1 311 ? 0.309 5.865 -21.942 1.00 92.50 311 THR A N 1
ATOM 2516 C CA . THR A 1 311 ? -0.326 6.574 -20.818 1.00 92.50 311 THR A CA 1
ATOM 2517 C C . THR A 1 311 ? -0.665 8.030 -21.122 1.00 92.50 311 THR A C 1
ATOM 2519 O O . THR A 1 311 ? -1.501 8.609 -20.439 1.00 92.50 311 THR A O 1
ATOM 2522 N N . GLY A 1 312 ? -0.016 8.635 -22.120 1.00 92.06 312 GLY A N 1
ATOM 2523 C CA . GLY A 1 312 ? -0.076 10.074 -22.381 1.00 92.06 312 GLY A CA 1
ATOM 2524 C C . GLY A 1 312 ? 0.742 10.919 -21.396 1.00 92.06 312 GLY A C 1
ATOM 2525 O O . GLY A 1 312 ? 0.772 12.140 -21.536 1.00 92.06 312 GLY A O 1
ATOM 2526 N N . ILE A 1 313 ? 1.414 10.300 -20.419 1.00 92.38 313 ILE A N 1
ATOM 2527 C CA . ILE A 1 313 ? 2.200 11.003 -19.402 1.00 92.38 313 ILE A CA 1
ATOM 2528 C C . ILE A 1 313 ? 3.504 11.521 -20.035 1.00 92.38 313 ILE A C 1
ATOM 2530 O O . ILE A 1 313 ? 4.253 10.724 -20.607 1.00 92.38 313 ILE A O 1
ATOM 2534 N N . PRO A 1 314 ? 3.818 12.827 -19.921 1.00 91.94 314 PRO A N 1
ATOM 2535 C CA . PRO A 1 314 ? 5.076 13.385 -20.409 1.00 91.94 314 PRO A CA 1
ATOM 2536 C C . PRO A 1 314 ? 6.309 12.672 -19.840 1.00 91.94 314 PRO A C 1
ATOM 2538 O O . PRO A 1 314 ? 6.376 12.367 -18.647 1.00 91.94 314 PRO A O 1
ATOM 2541 N N . SER A 1 315 ? 7.318 12.458 -20.689 1.00 89.75 315 SER A N 1
ATOM 2542 C CA . SER A 1 315 ? 8.564 11.776 -20.314 1.00 89.75 315 SER A CA 1
ATOM 2543 C C . SER A 1 315 ? 9.283 12.454 -19.146 1.00 89.75 315 SER A C 1
ATOM 2545 O O . SER A 1 315 ? 9.815 11.758 -18.290 1.00 89.75 315 SER A O 1
ATOM 2547 N N . GLU A 1 316 ? 9.233 13.784 -19.049 1.00 89.62 316 GLU A N 1
ATOM 2548 C CA . GLU A 1 316 ? 9.787 14.551 -17.926 1.00 89.62 316 GLU A CA 1
ATOM 2549 C C . GLU A 1 316 ? 9.230 14.089 -16.569 1.00 89.62 316 GLU A C 1
ATOM 2551 O O . GLU A 1 316 ? 9.995 13.819 -15.643 1.00 89.62 316 GLU A O 1
ATOM 2556 N N . HIS A 1 317 ? 7.912 13.894 -16.451 1.00 90.00 317 HIS A N 1
ATOM 2557 C CA . HIS A 1 317 ? 7.303 13.421 -15.205 1.00 90.00 317 HIS A CA 1
ATOM 2558 C C . HIS A 1 317 ? 7.705 11.980 -14.882 1.00 90.00 317 HIS A C 1
ATOM 2560 O O . HIS A 1 317 ? 7.987 11.668 -13.724 1.00 90.00 317 HIS A O 1
ATOM 2566 N N . ILE A 1 318 ? 7.797 11.112 -15.895 1.00 91.50 318 ILE A N 1
ATOM 2567 C CA . ILE A 1 318 ? 8.290 9.737 -15.721 1.00 91.50 318 ILE A CA 1
ATOM 2568 C C . ILE A 1 318 ? 9.753 9.754 -15.249 1.00 91.50 318 ILE A C 1
ATOM 2570 O O . ILE A 1 318 ? 10.116 8.970 -14.369 1.00 91.50 318 ILE A O 1
ATOM 2574 N N . ILE A 1 319 ? 10.575 10.672 -15.776 1.00 90.31 319 ILE A N 1
ATOM 2575 C CA . ILE A 1 319 ? 11.978 10.856 -15.381 1.00 90.31 319 ILE A CA 1
ATOM 2576 C C . ILE A 1 319 ? 12.089 11.264 -13.916 1.00 90.31 319 ILE A C 1
ATOM 2578 O O . ILE A 1 319 ? 12.833 10.637 -13.156 1.00 90.31 319 ILE A O 1
ATOM 2582 N N . HIS A 1 320 ? 11.332 12.277 -13.496 1.00 89.56 320 HIS A N 1
ATOM 2583 C CA . HIS A 1 320 ? 11.300 12.699 -12.097 1.00 89.56 320 HIS A CA 1
ATOM 2584 C C . HIS A 1 320 ? 10.842 11.568 -11.179 1.00 89.56 320 HIS A C 1
ATOM 2586 O O . HIS A 1 320 ? 11.463 11.337 -10.139 1.00 89.56 320 HIS A O 1
ATOM 2592 N N . MET A 1 321 ? 9.818 10.818 -11.598 1.00 90.69 321 MET A N 1
ATOM 2593 C CA . MET A 1 321 ? 9.281 9.706 -10.827 1.00 90.69 321 MET A CA 1
ATOM 2594 C C . MET A 1 321 ? 10.313 8.591 -10.640 1.00 90.69 321 MET A C 1
ATOM 2596 O O . MET A 1 321 ? 10.614 8.222 -9.504 1.00 90.69 321 MET A O 1
ATOM 2600 N N . TYR A 1 322 ? 10.928 8.089 -11.719 1.00 89.81 322 TYR A N 1
ATOM 2601 C CA . TYR A 1 322 ? 11.948 7.045 -11.579 1.00 89.81 322 TYR A CA 1
ATOM 2602 C C . TYR A 1 322 ? 13.175 7.568 -10.818 1.00 89.81 322 TYR A C 1
ATOM 2604 O O . TYR A 1 322 ? 13.722 6.847 -9.990 1.00 89.81 322 TYR A O 1
ATOM 2612 N N . THR A 1 323 ? 13.594 8.820 -11.030 1.00 88.94 323 THR A N 1
ATOM 2613 C CA . THR A 1 323 ? 14.764 9.390 -10.339 1.00 88.94 323 THR A CA 1
ATOM 2614 C C . THR A 1 323 ? 14.534 9.465 -8.830 1.00 88.94 323 THR A C 1
ATOM 2616 O O . THR A 1 323 ? 15.413 9.077 -8.059 1.00 88.94 323 THR A O 1
ATOM 2619 N N . 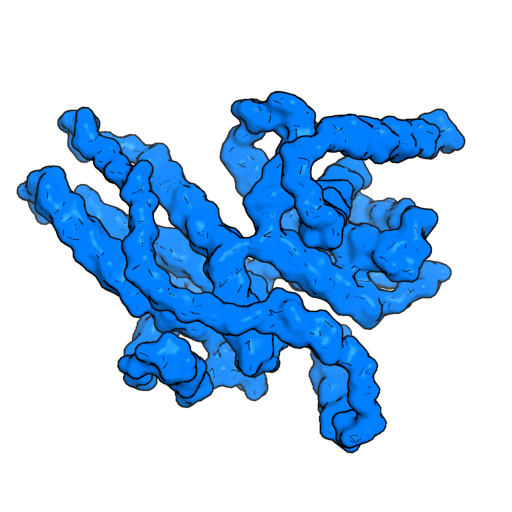GLY A 1 324 ? 13.342 9.887 -8.395 1.00 88.06 324 GLY A N 1
ATOM 2620 C CA . GLY A 1 324 ? 12.976 9.902 -6.978 1.00 88.06 324 GLY A CA 1
ATOM 2621 C C . GLY A 1 324 ? 12.944 8.503 -6.362 1.00 88.06 324 GLY A C 1
ATOM 2622 O O . GLY A 1 324 ? 13.465 8.307 -5.261 1.00 88.06 324 GLY A O 1
ATOM 2623 N N . ILE A 1 325 ? 12.413 7.507 -7.084 1.00 89.31 325 ILE A N 1
ATOM 2624 C CA . ILE A 1 325 ? 12.457 6.098 -6.655 1.00 89.31 325 ILE A CA 1
ATOM 2625 C C . ILE A 1 325 ? 13.909 5.630 -6.519 1.00 89.31 325 ILE A C 1
ATOM 2627 O O . ILE A 1 325 ? 14.284 5.104 -5.471 1.00 89.31 325 ILE A O 1
ATOM 2631 N N . PHE A 1 326 ? 14.739 5.856 -7.542 1.00 87.75 326 PHE A N 1
ATOM 2632 C CA . PHE A 1 326 ? 16.143 5.445 -7.551 1.00 87.75 326 PHE A CA 1
ATOM 2633 C C . PHE A 1 326 ? 16.896 6.006 -6.348 1.00 87.75 326 PHE A C 1
ATOM 2635 O O . PHE A 1 326 ? 17.519 5.244 -5.618 1.00 87.75 326 PHE A O 1
ATOM 2642 N N . GLN A 1 327 ? 16.788 7.312 -6.095 1.00 85.88 327 GLN A N 1
ATOM 2643 C CA . GLN A 1 327 ? 17.435 7.960 -4.951 1.00 85.88 327 GLN A CA 1
ATOM 2644 C C . GLN A 1 327 ? 16.929 7.407 -3.612 1.00 85.88 327 GLN A C 1
ATOM 2646 O O . GLN A 1 327 ? 17.711 7.180 -2.694 1.00 85.88 327 GLN A O 1
ATOM 2651 N N . THR A 1 328 ? 15.626 7.138 -3.496 1.00 84.44 328 THR A N 1
ATOM 2652 C CA . THR A 1 328 ? 15.036 6.598 -2.258 1.00 84.44 328 THR A CA 1
ATOM 2653 C C . THR A 1 328 ? 15.561 5.199 -1.937 1.00 84.44 328 THR A C 1
ATOM 2655 O O . THR A 1 328 ? 15.842 4.895 -0.770 1.00 84.44 328 THR A O 1
ATOM 2658 N N . VAL A 1 329 ? 15.685 4.355 -2.965 1.00 79.94 329 VAL A N 1
ATOM 2659 C CA . VAL A 1 329 ? 16.196 2.981 -2.863 1.00 79.94 329 VAL A CA 1
ATOM 2660 C C . VAL A 1 329 ? 17.713 2.981 -2.662 1.00 79.94 329 VAL A C 1
ATOM 2662 O O . VAL A 1 329 ? 18.209 2.277 -1.788 1.00 79.94 329 VAL A O 1
ATOM 2665 N N . TYR A 1 330 ? 18.451 3.800 -3.411 1.00 79.44 330 TYR A N 1
ATOM 2666 C CA . TYR A 1 330 ? 19.909 3.896 -3.325 1.00 79.44 330 TYR A CA 1
ATOM 2667 C C . TYR A 1 330 ? 20.374 4.349 -1.938 1.00 79.44 330 TYR A C 1
ATOM 2669 O O . TYR A 1 330 ? 21.208 3.689 -1.321 1.00 79.44 330 TYR A O 1
ATOM 2677 N N . ASP A 1 331 ? 19.765 5.396 -1.382 1.00 73.44 331 ASP A N 1
ATOM 2678 C CA . ASP A 1 331 ? 20.131 5.904 -0.055 1.00 73.44 331 ASP A CA 1
ATOM 2679 C C . ASP A 1 331 ? 19.835 4.891 1.058 1.00 73.44 331 ASP A C 1
ATOM 2681 O O . ASP A 1 331 ? 20.481 4.898 2.103 1.00 73.44 331 ASP A O 1
ATOM 2685 N N . HIS A 1 332 ? 18.878 3.981 0.842 1.00 67.56 332 HIS A N 1
ATOM 2686 C CA . HIS A 1 332 ? 18.643 2.875 1.768 1.00 67.56 332 HIS A CA 1
ATOM 2687 C C . HIS A 1 332 ? 19.780 1.845 1.739 1.00 67.56 332 HIS A C 1
ATOM 2689 O O . HIS A 1 332 ? 20.153 1.329 2.789 1.00 67.56 332 HIS A O 1
ATOM 2695 N N . LEU A 1 333 ? 20.327 1.564 0.555 1.00 63.19 333 LEU A N 1
ATOM 2696 C CA . LEU A 1 333 ? 21.407 0.595 0.370 1.00 63.19 333 LEU A CA 1
ATOM 2697 C C . LEU A 1 333 ? 22.764 1.137 0.834 1.00 63.19 333 LEU A C 1
ATOM 2699 O O . LEU A 1 333 ? 23.575 0.373 1.348 1.00 63.19 333 LEU A O 1
ATOM 2703 N N . VAL A 1 334 ? 23.008 2.438 0.656 1.00 61.97 334 VAL A N 1
ATOM 2704 C CA . VAL A 1 334 ? 24.311 3.068 0.940 1.00 61.97 334 VAL A CA 1
ATOM 2705 C C . VAL A 1 334 ? 24.341 3.776 2.305 1.00 61.97 334 VAL A C 1
ATOM 2707 O O . VAL A 1 334 ? 25.413 4.053 2.831 1.00 61.97 334 VAL A O 1
ATOM 2710 N N . GLY A 1 335 ? 23.188 4.009 2.940 1.00 50.69 335 GLY A N 1
ATOM 2711 C CA . GLY A 1 335 ? 23.115 4.523 4.313 1.00 50.69 335 GLY A CA 1
ATOM 2712 C C . GLY A 1 335 ? 23.354 6.029 4.464 1.00 50.69 335 GLY A C 1
ATOM 2713 O O . GLY A 1 335 ? 23.547 6.492 5.587 1.00 50.69 335 GLY A O 1
ATOM 2714 N N . HIS A 1 336 ? 23.317 6.809 3.379 1.00 51.31 336 HIS A N 1
ATOM 2715 C CA . HIS A 1 336 ? 23.424 8.268 3.455 1.00 51.31 336 HIS A CA 1
ATOM 2716 C C . HIS A 1 336 ? 22.052 8.919 3.726 1.00 51.31 336 HIS A C 1
ATOM 2718 O O . HIS A 1 336 ? 21.107 8.706 2.960 1.00 51.31 336 HIS A O 1
ATOM 2724 N N . PRO A 1 337 ? 21.901 9.718 4.801 1.00 42.94 337 PRO A N 1
ATOM 2725 C CA . PRO A 1 337 ? 20.756 10.603 4.952 1.00 42.94 337 PRO A CA 1
ATOM 2726 C C . PRO A 1 337 ? 20.828 11.757 3.940 1.00 42.94 337 PRO A C 1
ATOM 2728 O O . PRO A 1 337 ? 21.883 12.047 3.387 1.00 42.94 337 PRO A O 1
ATOM 2731 N N . LEU A 1 338 ? 19.672 12.386 3.706 1.00 45.47 338 LEU A N 1
ATOM 2732 C CA . LEU A 1 338 ? 19.409 13.505 2.789 1.00 45.47 338 LEU A CA 1
ATOM 2733 C C . LEU A 1 338 ? 20.324 14.724 3.034 1.00 45.47 338 LEU A C 1
ATOM 2735 O O . LEU A 1 338 ? 19.885 15.743 3.555 1.00 45.47 338 LEU A O 1
ATOM 2739 N N . THR A 1 339 ? 21.584 14.640 2.637 1.00 39.06 339 THR A N 1
ATOM 2740 C CA . THR A 1 339 ? 22.516 15.763 2.533 1.00 39.06 339 THR A CA 1
ATOM 2741 C C . THR A 1 339 ? 23.482 15.423 1.413 1.00 39.06 339 THR A C 1
ATOM 2743 O O . THR A 1 339 ? 24.468 14.750 1.665 1.00 39.06 339 THR A O 1
ATOM 2746 N N . ASP A 1 340 ? 23.138 15.783 0.176 1.00 39.28 340 ASP A N 1
ATOM 2747 C CA . ASP A 1 340 ? 24.107 16.180 -0.853 1.00 39.28 340 ASP A CA 1
ATOM 2748 C C . ASP A 1 340 ? 23.356 16.622 -2.115 1.00 39.28 340 ASP A C 1
ATOM 2750 O O . ASP A 1 340 ? 23.119 15.863 -3.058 1.00 39.28 340 ASP A O 1
ATOM 2754 N N . SER A 1 341 ? 23.006 17.910 -2.143 1.00 43.78 341 SER A N 1
ATOM 2755 C CA . SER A 1 341 ? 22.472 18.605 -3.323 1.00 43.78 341 SER A CA 1
ATOM 2756 C C . SER A 1 341 ? 23.409 18.509 -4.542 1.00 43.78 341 SER A C 1
ATOM 2758 O O . SER A 1 341 ? 22.963 18.618 -5.689 1.00 43.78 341 SER A O 1
ATOM 2760 N N . HIS A 1 342 ? 24.696 18.220 -4.319 1.00 36.84 342 HIS A N 1
ATOM 2761 C CA . HIS A 1 342 ? 25.712 18.069 -5.358 1.00 36.84 342 HIS A CA 1
ATOM 2762 C C . HIS A 1 342 ? 25.591 16.774 -6.181 1.00 36.84 342 HIS A C 1
ATOM 2764 O O . HIS A 1 342 ? 25.869 16.800 -7.384 1.00 36.84 342 HIS A O 1
ATOM 2770 N N . ALA A 1 343 ? 25.117 15.664 -5.601 1.00 39.69 343 ALA A N 1
ATOM 2771 C CA . ALA A 1 343 ? 24.949 14.408 -6.341 1.00 39.69 343 ALA A CA 1
ATOM 2772 C C . ALA A 1 343 ? 23.738 14.466 -7.292 1.00 39.69 343 ALA A C 1
ATOM 2774 O O . ALA A 1 343 ? 23.810 14.011 -8.436 1.00 39.69 343 ALA A O 1
ATOM 2775 N N . SER A 1 344 ? 22.652 15.112 -6.858 1.00 40.38 344 SER A N 1
ATOM 2776 C CA . SER A 1 344 ? 21.469 15.399 -7.680 1.00 40.38 344 SER A CA 1
ATOM 2777 C C . SER A 1 344 ? 21.769 16.346 -8.847 1.00 40.38 344 SER A C 1
ATOM 2779 O O . SER A 1 344 ? 21.260 16.129 -9.947 1.00 40.38 344 SER A O 1
ATOM 2781 N N . ALA A 1 345 ? 22.629 17.351 -8.642 1.00 35.53 345 ALA A N 1
ATOM 2782 C CA . ALA A 1 345 ? 23.023 18.290 -9.691 1.00 35.53 345 ALA A CA 1
ATOM 2783 C C . ALA A 1 345 ? 23.893 17.620 -10.767 1.00 35.53 345 ALA A C 1
ATOM 2785 O O . ALA A 1 345 ? 23.604 17.766 -11.950 1.00 35.53 345 ALA A O 1
ATOM 2786 N N . SER A 1 346 ? 24.883 16.811 -10.374 1.00 36.19 346 SER A N 1
ATOM 2787 C CA . SER A 1 346 ? 25.743 16.073 -11.314 1.00 36.19 346 SER A CA 1
ATOM 2788 C C . SER A 1 346 ? 24.951 15.078 -12.180 1.00 36.19 346 SER A C 1
ATOM 2790 O O . SER A 1 346 ? 25.164 14.988 -13.392 1.00 36.19 346 SER A O 1
ATOM 2792 N N . LEU A 1 347 ? 23.957 14.391 -11.597 1.00 42.84 347 LEU A N 1
ATOM 2793 C CA . LEU A 1 347 ? 23.119 13.433 -12.327 1.00 42.84 347 LEU A CA 1
ATOM 2794 C C . LEU A 1 347 ? 22.136 14.121 -13.293 1.00 42.84 347 LEU A C 1
ATOM 2796 O O . LEU A 1 347 ? 22.007 13.700 -14.442 1.00 42.84 347 LEU A O 1
ATOM 2800 N N . LEU A 1 348 ? 21.476 15.204 -12.863 1.00 40.12 348 LEU A N 1
ATOM 2801 C CA . LEU A 1 348 ? 20.571 15.988 -13.717 1.00 40.12 348 LEU A CA 1
ATOM 2802 C C . LEU A 1 348 ? 21.322 16.719 -14.838 1.00 40.12 348 LEU A C 1
ATOM 2804 O O . LEU A 1 348 ? 20.793 16.865 -15.941 1.00 40.12 348 LEU A O 1
ATOM 2808 N N . GLN A 1 349 ? 22.562 17.144 -14.593 1.00 39.03 349 GLN A N 1
ATOM 2809 C CA . GLN A 1 349 ? 23.402 17.800 -15.593 1.00 39.03 349 GLN A CA 1
ATOM 2810 C C . GLN A 1 349 ? 23.901 16.796 -16.646 1.00 39.03 349 GLN A C 1
ATOM 2812 O O . GLN A 1 349 ? 23.883 17.114 -17.833 1.00 39.03 349 GLN A O 1
ATOM 2817 N N . HIS A 1 350 ? 24.202 15.549 -16.268 1.00 37.69 350 HIS A N 1
ATOM 2818 C CA . HIS A 1 350 ? 24.496 14.479 -17.232 1.00 37.69 350 HIS A CA 1
ATOM 2819 C C . HIS A 1 350 ? 23.270 14.016 -18.047 1.00 37.69 350 HIS A C 1
ATOM 2821 O O . HIS A 1 350 ? 23.408 13.693 -19.230 1.00 37.69 350 HIS A O 1
ATOM 2827 N N . ILE A 1 351 ? 22.068 14.029 -17.458 1.00 42.28 351 ILE A N 1
ATOM 2828 C CA . ILE A 1 351 ? 20.807 13.728 -18.165 1.00 42.28 351 ILE A CA 1
ATOM 2829 C C . ILE A 1 351 ? 20.433 14.863 -19.139 1.00 42.28 351 ILE A C 1
ATOM 2831 O O . ILE A 1 351 ? 20.004 14.605 -20.259 1.00 42.28 351 ILE A O 1
ATOM 2835 N N . ARG A 1 352 ? 20.660 16.133 -18.778 1.00 35.12 352 ARG A N 1
ATOM 2836 C CA . ARG A 1 352 ? 20.434 17.270 -19.693 1.00 35.12 352 ARG A CA 1
ATOM 2837 C C . ARG A 1 352 ? 21.445 17.333 -20.843 1.00 35.12 352 ARG A C 1
ATOM 2839 O O . ARG A 1 352 ? 21.074 17.710 -21.948 1.00 35.12 352 ARG A O 1
ATOM 2846 N N . LEU A 1 353 ? 22.698 16.936 -20.614 1.00 35.12 353 LEU A N 1
ATOM 2847 C CA . LEU A 1 353 ? 23.740 16.937 -21.651 1.00 35.12 353 LEU A CA 1
ATOM 2848 C C . LEU A 1 353 ? 23.567 15.828 -22.705 1.00 35.12 353 LEU A C 1
ATOM 2850 O O . LEU A 1 353 ? 24.100 15.957 -23.802 1.00 35.12 353 LEU A O 1
ATOM 2854 N N . SER A 1 354 ? 22.807 14.769 -22.412 1.00 35.56 354 SER A N 1
ATOM 2855 C CA . SER A 1 354 ? 22.498 13.704 -23.382 1.00 35.56 354 SER A CA 1
ATOM 2856 C C . SER A 1 354 ? 21.277 14.014 -24.259 1.00 35.56 354 SER A C 1
ATOM 2858 O O . SER A 1 354 ? 21.236 13.556 -25.396 1.00 35.56 354 SER A O 1
ATOM 2860 N N . ASN A 1 355 ? 20.345 14.856 -23.796 1.00 34.56 355 ASN A N 1
ATOM 2861 C CA . ASN A 1 355 ? 19.192 15.308 -24.591 1.00 34.56 355 ASN A CA 1
ATOM 2862 C C . ASN A 1 355 ? 19.493 16.486 -25.535 1.00 34.56 355 ASN A C 1
ATOM 2864 O O . ASN 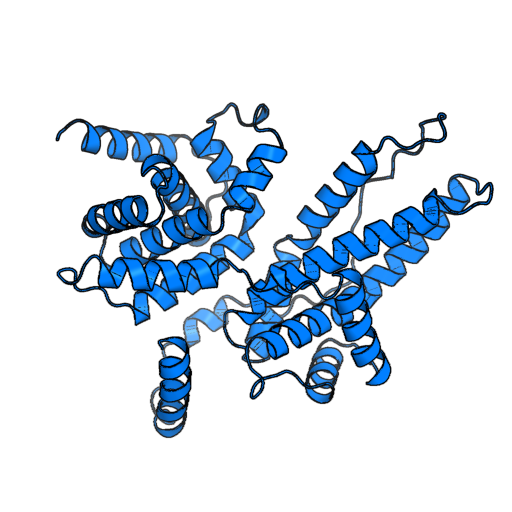A 1 355 ? 18.716 16.728 -26.449 1.00 34.56 355 ASN A O 1
ATOM 2868 N N . ASN A 1 356 ? 20.602 17.210 -25.345 1.00 31.16 356 ASN A N 1
ATOM 2869 C CA . ASN A 1 356 ? 20.994 18.331 -26.215 1.00 31.16 356 ASN A CA 1
ATOM 2870 C C . ASN A 1 356 ? 21.946 17.933 -27.362 1.00 31.16 356 ASN A C 1
ATOM 2872 O O . ASN A 1 356 ? 22.366 18.801 -28.121 1.00 31.16 356 ASN A O 1
ATOM 2876 N N . ASN A 1 357 ? 22.290 16.646 -27.486 1.00 31.80 357 ASN A N 1
ATOM 2877 C CA . ASN A 1 357 ? 23.182 16.116 -28.527 1.00 31.80 357 ASN A CA 1
ATOM 2878 C C . ASN A 1 357 ? 22.480 15.126 -29.487 1.00 31.80 357 ASN A C 1
ATOM 2880 O O . ASN A 1 357 ? 23.152 14.285 -30.088 1.00 31.80 357 ASN A O 1
ATOM 2884 N N . GLN A 1 358 ? 21.154 15.220 -29.646 1.00 32.41 358 GLN A N 1
ATOM 2885 C CA . GLN A 1 358 ? 20.402 14.553 -30.720 1.00 32.41 358 GLN A CA 1
ATOM 2886 C C . GLN A 1 358 ? 19.614 15.550 -31.557 1.00 32.41 358 GLN A C 1
ATOM 2888 O O . GLN A 1 358 ? 18.930 16.406 -30.953 1.00 32.41 358 GLN A O 1
#

Sequence (358 aa):
MISKKWSEKVETEDRNEITQGNRCKDIFLLFGSLPSMTTEPLNLNIDPYFDVQDGQLHGDLVSDWLSVLLSENRNRKTVQYIFTICLRLRLPQDVKYIALNLFNNFMCAHIESLYAMVMLKPGKKTEPQRERDWEKIFTTVSRQVALRTVSCIQIASKMRSHTFALNVPRVRSCLQSLGYAYTDDAIRKSEIRILMAIGFCMSSANTPITYVESLLNLTYRANPHLKMNIDSLWEYSVLILDCVFLRMDDFYRRILLLVHGDRTEFATRERILQVEADYALLACGVICIACTCIHGRDFINSVMFSLQRITGIPSEHIIHMYTGIFQTVYDHLVGHPLTDSHASASLLQHIRLSNNNQ

Secondary structure (DSSP, 8-state):
-HHHHHHHHHHHHTTT-SS---SSTTTTTTS-S--------------------SS---HHHHHHHHHHHHHHHTSHHHHHHHHHHHHHTT--HHHHHHHHHHHHHHHHHHHHHHHHHHHSSSS---HHHHHHHHHHHHHHHHHHHHHHHHHHHHHHHHHH-SSSPPPHHHHHHHHHHTT----HHHHHHHHHHHHHHTTT-GGGG--HHHHHHHHHHHHHHH-TTS---HHHHHHHHHHHHHHHHHTHHHHHHHHHHHHHTT-GGG--HHHHHHHHH-HHHHHHHHHHHHHHHHH-GGGHHHHHHHHHHHH---HHHHHHHHHHHHHHHHHHHH---S--HHHHHHHHHHHHHHHT--

InterPro domains:
  IPR036915 Cyclin-like superfamily [SSF47954] (75-202)

Organism: Heterodera schachtii (NCBI:txid97005)

pLDDT: mean 71.77, std 23.59, range [23.3, 97.12]

Foldseek 3Di:
DVVVVVVVVVVVVVVPPPDDDDDCPVVVVVDPDDPDPPPDPPPPPCDPPPPDPPLDDPPVVLVVVLVVLLVVLLALVNLVVLVVLCVVLVAPLLLSQLLSLLLSLLSSLVVSVQLCCLSVPPDPDDPVRSVVSVVVVVVVVVVCSLLLSLLSSQVSRVVPDPVSHDDLVNSQVSCVVSVDHDDSVRSVVSNVSSCVSNVVDSPSSDGLLVLLVVLLVQLCVVCVVDPDPSVQLSVQLSVLVSLCSSCVVQLLVQLLCLVQPVVSVPDDPVNSVVVVPPSNLLSLLSSLLSCCVPPNDVRSVSSLVSSCVVPVDDSVSSVSNNVSSCVSVVCVVVVDDPDDPPVVVVVVVVVVVVVVPD

Radius of gyration: 23.0 Å; chains: 1; bounding box: 52×62×60 Å